Protein 4AVR (pdb70)

Sequence (188 aa):
MDTGEASYYGSRHAGLRTASGERYNPNAMTAAHRTLPFGARVRVTNLDNRRSVVVRINDRGPFRRGRRIIDVSRKAAEGLGMIRSGVAPVRIESLMDTGEASYYGSRHAGLRTASGERYNPNAMTAAHRTLPFGARVRVTNLDNRRSVVVRINDRGPFRRGRIIDVSRKAAEGLGMIRSGVAPVRIESL

InterPro domains:
  IPR009009 RlpA-like protein, double-psi beta-barrel domain [PF03330] (33-121)
  IPR012997 Rare lipoprotein A [TIGR00413] (34-124)
  IPR034718 Endolytic peptidoglycan transglycosylase RlpA [MF_02071] (5-124)
  IPR036908 RlpA-like domain superfamily [G3DSA:2.40.40.10] (31-125)
  IPR036908 RlpA-like domain superfamily [SSF50685] (30-121)

Structure (mmCIF, N/CA/C/O backbone):
data_4AVR
#
_entry.id   4AVR
#
_cell.length_a   33.978
_cell.length_b   39.020
_cell.length_c   41.870
_cell.angle_alpha   102.80
_cell.angle_beta   103.48
_cell.angle_gamma   115.54
#
_symmetry.space_group_name_H-M   'P 1'
#
loop_
_entity.id
_entity.type
_entity.pdbx_description
1 polymer PA4485
2 water water
#
loop_
_atom_site.group_PDB
_atom_site.id
_atom_site.type_symbol
_atom_site.label_atom_id
_atom_site.label_alt_id
_atom_site.label_comp_id
_atom_site.label_asym_id
_atom_site.label_entity_id
_atom_site.label_seq_id
_atom_site.pdbx_PDB_ins_code
_atom_site.Cartn_x
_atom_site.Cartn_y
_atom_site.Cartn_z
_atom_site.occupancy
_atom_site.B_iso_or_equiv
_atom_site.auth_seq_id
_atom_site.auth_comp_id
_atom_site.auth_asym_id
_atom_site.auth_atom_id
_atom_site.pdbx_PDB_model_num
ATOM 1 N N . MET A 1 1 ? 18.920 -2.988 -4.071 1.00 21.56 1 MET A N 1
ATOM 2 C CA . MET A 1 1 ? 18.559 -4.372 -3.668 1.00 16.96 1 MET A CA 1
ATOM 3 C C . MET A 1 1 ? 19.818 -5.233 -3.511 1.00 13.63 1 MET A C 1
ATOM 4 O O . MET A 1 1 ? 20.835 -5.010 -4.166 1.00 15.01 1 MET A O 1
ATOM 9 N N . ASP A 1 2 ? 19.747 -6.190 -2.594 1.00 11.71 2 ASP A N 1
ATOM 10 C CA . ASP A 1 2 ? 20.841 -7.123 -2.374 1.00 10.89 2 ASP A CA 1
ATOM 11 C C . ASP A 1 2 ? 20.241 -8.506 -2.131 1.00 9.94 2 ASP A C 1
ATOM 12 O O . ASP A 1 2 ? 19.026 -8.641 -1.972 1.00 11.12 2 ASP A O 1
ATOM 17 N N . THR A 1 3 ? 21.090 -9.510 -2.160 1.00 9.67 3 THR A N 1
ATOM 18 C CA . THR A 1 3 ? 20.681 -10.902 -2.045 1.00 9.28 3 THR A CA 1
ATOM 19 C C . THR A 1 3 ? 21.660 -11.647 -1.172 1.00 8.85 3 THR A C 1
ATOM 20 O O . THR A 1 3 ? 22.868 -11.411 -1.238 1.00 9.72 3 THR A O 1
ATOM 24 N N . GLY A 1 4 ? 21.149 -12.589 -0.382 1.00 8.96 4 GLY A N 1
A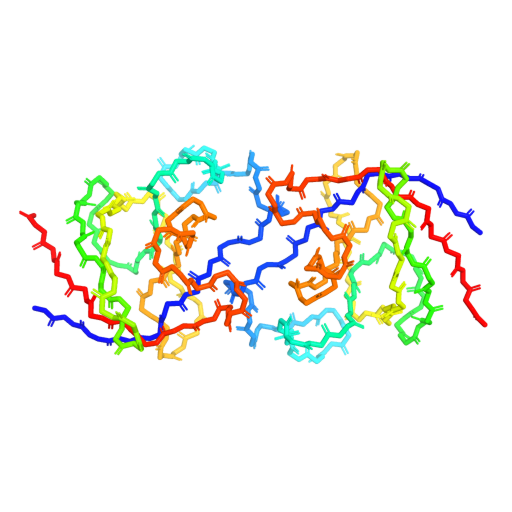TOM 25 C CA . GLY A 1 4 ? 21.994 -13.500 0.360 1.00 9.00 4 GLY A CA 1
ATOM 26 C C . GLY A 1 4 ? 21.124 -14.458 1.143 1.00 9.03 4 GLY A C 1
ATOM 27 O O . GLY A 1 4 ? 19.899 -14.472 0.979 1.00 10.19 4 GLY A O 1
ATOM 28 N N . GLU A 1 5 ? 21.749 -15.252 2.003 1.00 9.28 5 GLU A N 1
ATOM 29 C CA . GLU A 1 5 ? 21.011 -16.167 2.858 1.00 9.65 5 GLU A CA 1
ATOM 30 C C . GLU A 1 5 ? 20.428 -15.424 4.050 1.00 9.28 5 GLU A C 1
ATOM 31 O O . GLU A 1 5 ? 21.108 -14.585 4.655 1.00 9.87 5 GLU A O 1
ATOM 37 N N . ALA A 1 6 ? 19.197 -15.752 4.410 1.00 8.84 6 ALA A N 1
ATOM 38 C CA . ALA A 1 6 ? 18.579 -15.326 5.676 1.00 8.61 6 ALA A CA 1
ATOM 39 C C . ALA A 1 6 ? 18.550 -16.505 6.630 1.00 8.53 6 ALA A C 1
ATOM 40 O O . ALA A 1 6 ? 18.348 -17.650 6.229 1.00 9.89 6 ALA A O 1
ATOM 42 N N . SER A 1 7 ? 18.700 -16.188 7.913 1.00 8.52 7 SER A N 1
ATOM 43 C CA . SER A 1 7 ? 18.511 -17.131 9.010 1.00 8.59 7 SER A CA 1
ATOM 44 C C . SER A 1 7 ? 17.525 -16.531 9.998 1.00 8.20 7 SER A C 1
ATOM 45 O O . SER A 1 7 ? 17.108 -15.391 9.833 1.00 8.49 7 SER A O 1
ATOM 48 N N . TYR A 1 8 ? 17.201 -17.285 11.054 1.00 8.38 8 TYR A N 1
ATOM 49 C CA . TYR A 1 8 ? 16.435 -16.716 12.156 1.00 8.17 8 TYR A CA 1
ATOM 50 C C . TYR A 1 8 ? 17.052 -17.058 13.497 1.00 7.75 8 TYR A C 1
ATOM 51 O O . TYR A 1 8 ? 17.732 -18.074 13.672 1.00 7.95 8 TYR A O 1
ATOM 60 N N . TYR A 1 9 ? 16.838 -16.157 14.445 1.00 7.75 9 TYR A N 1
ATOM 61 C CA . TYR A 1 9 ? 17.361 -16.310 15.798 1.00 8.13 9 TYR A CA 1
ATOM 62 C C . TYR A 1 9 ? 16.708 -17.480 16.535 1.00 8.11 9 TYR A C 1
ATOM 63 O O . TYR A 1 9 ? 15.506 -17.689 16.465 1.00 9.19 9 TYR A O 1
ATOM 72 N N . GLY A 1 10 ? 17.510 -18.181 17.315 1.00 8.94 10 GLY A N 1
ATOM 73 C CA . GLY A 1 10 ? 16.964 -19.091 18.310 1.00 9.54 10 GLY A CA 1
ATOM 74 C C . GLY A 1 10 ? 16.393 -18.356 19.505 1.00 8.64 10 GLY A C 1
ATOM 75 O O . GLY A 1 10 ? 16.825 -17.250 19.864 1.00 10.23 10 GLY A O 1
ATOM 76 N N . SER A 1 11 ? 15.488 -19.019 20.206 1.00 9.03 11 SER A N 1
ATOM 77 C CA . SER A 1 11 ? 14.878 -18.467 21.411 1.00 10.31 11 SER A CA 1
ATOM 78 C C . S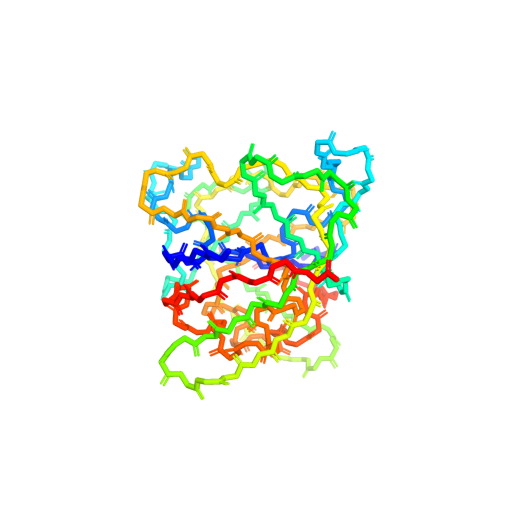ER A 1 11 ? 15.867 -18.359 22.532 1.00 9.65 11 SER A C 1
ATOM 79 O O . SER A 1 11 ? 15.581 -17.633 23.494 1.00 11.40 11 SER A O 1
ATOM 82 N N . ARG A 1 12 ? 17.003 -19.039 22.453 1.00 9.55 12 ARG A N 1
ATOM 83 C CA . ARG A 1 12 ? 18.021 -18.921 23.484 1.00 11.43 12 ARG A CA 1
ATOM 84 C C . ARG A 1 12 ? 18.488 -17.471 23.628 1.00 12.10 12 ARG A C 1
ATOM 85 O O . ARG A 1 12 ? 18.977 -17.096 24.686 1.00 15.78 12 ARG A O 1
ATOM 93 N N . HIS A 1 13 ? 18.318 -16.671 22.567 1.00 11.48 13 HIS A N 1
ATOM 94 C CA . HIS A 1 13 ? 18.714 -15.260 22.559 1.00 12.85 13 HIS A CA 1
ATOM 95 C C . HIS A 1 13 ? 17.682 -14.351 23.171 1.00 11.35 13 HIS A C 1
ATOM 96 O O . HIS A 1 13 ? 17.971 -13.175 23.406 1.00 12.24 13 HIS A O 1
ATOM 103 N N . ALA A 1 14 ? 16.472 -14.838 23.407 1.00 11.11 14 ALA A N 1
ATOM 104 C CA . ALA A 1 14 ? 15.378 -13.967 23.850 1.00 10.91 14 ALA A CA 1
ATOM 105 C C . ALA A 1 14 ? 15.721 -13.328 25.186 1.00 12.33 14 ALA A C 1
ATOM 106 O O . ALA A 1 14 ? 16.151 -14.011 26.118 1.00 13.76 14 ALA A O 1
ATOM 108 N N . GLY A 1 15 ? 15.548 -12.020 25.273 1.00 12.67 15 GLY A N 1
ATOM 109 C CA . GLY A 1 15 ? 15.896 -11.275 26.480 1.00 14.41 15 GLY A CA 1
ATOM 110 C C . GLY A 1 15 ? 17.329 -10.773 26.549 1.00 15.03 15 GLY A C 1
ATOM 111 O O . GLY A 1 15 ? 17.655 -9.971 27.421 1.00 23.02 15 GLY A O 1
ATOM 112 N N . LEU A 1 16 ? 18.197 -11.228 25.662 1.00 14.86 16 LEU A N 1
ATOM 113 C CA . LEU A 1 16 ? 19.592 -10.794 25.658 1.00 16.24 16 LEU A CA 1
ATOM 114 C C . LEU A 1 16 ? 19.741 -9.564 24.788 1.00 13.24 16 LEU A C 1
ATOM 115 O O . LEU A 1 16 ? 19.014 -9.376 23.820 1.00 12.78 16 LEU A O 1
ATOM 120 N N . ARG A 1 17 ? 20.710 -8.717 25.125 1.00 14.50 17 ARG A N 1
ATOM 121 C CA . ARG A 1 17 ? 20.884 -7.453 24.435 1.00 13.91 17 ARG A CA 1
ATOM 122 C C . ARG A 1 17 ? 21.395 -7.616 23.029 1.00 12.86 17 ARG A C 1
ATOM 123 O O . ARG A 1 17 ? 22.412 -8.272 22.797 1.00 16.06 17 ARG A O 1
ATOM 131 N N . THR A 1 18 ? 20.708 -6.961 22.101 1.00 11.33 18 THR A N 1
ATOM 132 C CA . THR A 1 18 ? 21.194 -6.754 20.756 1.00 11.62 18 THR A CA 1
ATOM 133 C C . THR A 1 18 ? 22.163 -5.578 20.755 1.00 11.51 18 THR A C 1
ATOM 134 O O . THR A 1 18 ? 22.264 -4.827 21.740 1.00 11.91 18 THR A O 1
ATOM 138 N N . ALA A 1 19 ? 22.842 -5.380 19.633 1.00 12.31 19 ALA A N 1
ATOM 139 C CA . ALA A 1 19 ? 23.785 -4.260 19.499 1.00 13.21 19 ALA A CA 1
ATOM 140 C C . ALA A 1 19 ? 23.080 -2.904 19.619 1.00 13.09 19 ALA A C 1
ATOM 141 O O . ALA A 1 19 ? 23.710 -1.923 20.031 1.00 14.82 19 ALA A O 1
ATOM 143 N N . SER A 1 20 ? 21.792 -2.834 19.265 1.00 12.46 20 SER A N 1
ATOM 144 C CA . SER A 1 20 ? 21.005 -1.593 19.386 1.00 12.24 20 SER A CA 1
ATOM 145 C C . SER A 1 20 ? 20.635 -1.268 20.812 1.00 12.10 20 SER A C 1
ATOM 146 O O . SER A 1 20 ? 20.120 -0.164 21.090 1.00 13.74 20 SER A O 1
ATOM 149 N N . GLY A 1 21 ? 20.825 -2.228 21.711 1.00 10.79 21 GLY A N 1
ATOM 150 C CA . GLY A 1 21 ? 20.409 -2.081 23.091 1.00 11.06 21 GLY A CA 1
ATOM 151 C C . GLY A 1 21 ? 19.103 -2.765 23.393 1.00 10.41 21 GLY A C 1
ATOM 152 O O . GLY A 1 21 ? 18.854 -3.093 24.544 1.00 12.14 21 GLY A O 1
ATOM 153 N N . GLU A 1 22 ? 18.252 -2.982 22.395 1.00 9.99 22 GLU A N 1
ATOM 154 C CA . GLU A 1 22 ? 16.981 -3.662 22.652 1.00 9.76 22 GLU A CA 1
ATOM 155 C C . GLU A 1 22 ? 17.254 -5.096 23.039 1.00 9.24 22 GLU A C 1
ATOM 156 O O . GLU A 1 22 ? 18.116 -5.739 22.465 1.00 10.46 22 GLU A O 1
ATOM 162 N N . ARG A 1 23 ? 16.497 -5.626 23.985 1.00 9.82 23 ARG A N 1
ATOM 163 C CA . ARG A 1 23 ? 16.545 -7.060 24.246 1.00 10.46 23 ARG A CA 1
ATOM 164 C C . ARG A 1 23 ? 15.879 -7.798 23.090 1.00 10.18 23 ARG A C 1
ATOM 165 O O . ARG A 1 23 ? 14.817 -7.392 22.630 1.00 12.23 23 ARG A O 1
ATOM 173 N N . TYR A 1 24 ? 16.502 -8.858 22.594 1.00 9.55 24 TYR A N 1
ATOM 174 C CA . TYR A 1 24 ? 15.923 -9.578 21.472 1.00 9.45 24 TYR A CA 1
ATOM 175 C C . TYR A 1 24 ? 14.545 -10.139 21.863 1.00 9.12 24 TYR A C 1
ATOM 176 O O . TYR A 1 24 ? 14.403 -10.773 22.915 1.00 10.05 24 TYR A O 1
ATOM 185 N N . ASN A 1 25 ? 13.562 -9.892 21.009 1.00 9.42 25 ASN A N 1
ATOM 186 C CA . ASN A 1 25 ? 12.199 -10.311 21.240 1.00 9.72 25 ASN A CA 1
ATOM 187 C C . ASN A 1 25 ? 11.710 -11.093 20.018 1.00 9.16 25 ASN A C 1
ATOM 188 O O . ASN A 1 25 ? 11.499 -10.507 18.954 1.00 9.39 25 ASN A O 1
ATOM 193 N N . PRO A 1 26 ? 11.516 -12.413 20.155 1.00 9.33 26 PRO A N 1
ATOM 194 C CA . PRO A 1 26 ? 11.021 -13.218 19.030 1.00 9.48 26 PRO A CA 1
ATOM 195 C C . PRO A 1 26 ? 9.711 -12.751 18.414 1.00 9.33 26 PRO A C 1
ATOM 196 O O . PRO A 1 26 ? 9.426 -13.093 17.266 1.00 10.19 26 PRO A O 1
ATOM 200 N N . ASN A 1 27 ? 8.904 -12.020 19.176 1.00 9.91 27 ASN A N 1
ATOM 201 C CA . ASN A 1 27 ? 7.623 -11.494 18.704 1.00 11.00 27 ASN A CA 1
ATOM 202 C C . ASN A 1 27 ? 7.688 -10.159 17.982 1.00 11.12 27 ASN A C 1
ATOM 203 O O . ASN A 1 27 ? 6.668 -9.694 17.461 1.00 14.13 27 ASN A O 1
ATOM 208 N N . ALA A 1 28 ? 8.863 -9.538 17.956 1.00 10.37 28 ALA A N 1
ATOM 209 C CA . ALA A 1 28 ? 9.074 -8.291 17.223 1.00 10.51 28 ALA A CA 1
ATOM 210 C C . ALA A 1 28 ? 9.386 -8.616 15.759 1.00 10.11 28 ALA A C 1
ATOM 211 O O . ALA A 1 28 ? 9.693 -9.756 15.432 1.00 12.17 28 ALA A O 1
ATOM 213 N N . MET A 1 29 ? 9.311 -7.611 14.893 1.00 10.11 29 MET A N 1
ATOM 214 C CA . MET A 1 29 ? 9.687 -7.751 13.480 1.00 9.89 29 MET A CA 1
ATOM 215 C C . MET A 1 29 ? 11.034 -7.085 13.268 1.00 9.75 29 MET A C 1
ATOM 216 O O . MET A 1 29 ? 11.141 -6.023 12.655 1.00 12.03 29 MET A O 1
ATOM 221 N N . THR A 1 30 ? 12.067 -7.720 13.795 1.00 10.21 30 THR A N 1
ATOM 222 C CA . THR A 1 30 ? 13.403 -7.149 13.848 1.00 9.75 30 THR A CA 1
ATOM 223 C C . THR A 1 30 ? 14.391 -8.056 13.136 1.00 8.94 30 THR A C 1
ATOM 224 O O . THR A 1 30 ? 14.116 -9.239 12.864 1.00 9.35 30 THR A O 1
ATOM 228 N N . ALA A 1 31 ? 15.562 -7.491 12.843 1.00 9.25 31 ALA A N 1
ATOM 229 C CA . ALA A 1 31 ? 16.606 -8.215 12.154 1.00 8.83 31 ALA A CA 1
ATOM 230 C C . ALA A 1 31 ? 17.986 -7.626 12.406 1.00 8.48 31 ALA A C 1
ATOM 231 O O . ALA A 1 31 ? 18.147 -6.473 12.802 1.00 9.43 31 ALA A O 1
ATOM 233 N N . ALA A 1 32 ? 18.984 -8.458 12.136 1.00 8.63 32 ALA A N 1
ATOM 234 C CA . ALA A 1 32 ? 20.395 -8.103 12.152 1.00 8.86 32 ALA A CA 1
ATOM 235 C C . ALA A 1 32 ? 20.919 -7.900 10.749 1.00 8.73 32 ALA A C 1
ATOM 236 O O . ALA A 1 32 ? 20.620 -8.694 9.859 1.00 9.43 32 ALA A O 1
ATOM 238 N N . HIS A 1 33 ? 21.746 -6.872 10.573 1.00 9.36 33 HIS A N 1
ATOM 239 C CA . HIS A 1 33 ? 22.419 -6.587 9.314 1.00 9.84 33 HIS A CA 1
ATOM 240 C C . HIS A 1 33 ? 23.761 -5.985 9.649 1.00 10.68 33 HIS A C 1
ATOM 241 O O . HIS A 1 33 ? 23.909 -5.332 10.681 1.00 11.28 33 HIS A O 1
ATOM 248 N N . ARG A 1 34 ? 24.760 -6.182 8.800 1.00 11.41 34 ARG A N 1
ATOM 249 C CA . ARG A 1 34 ? 26.116 -5.736 9.154 1.00 12.53 34 ARG A CA 1
ATOM 250 C C . ARG A 1 34 ? 26.300 -4.232 9.196 1.00 12.96 34 ARG A C 1
ATOM 251 O O . ARG A 1 34 ? 27.131 -3.740 9.951 1.00 14.61 34 ARG A O 1
ATOM 259 N N . THR A 1 35 ? 25.564 -3.506 8.363 1.00 12.60 35 THR A N 1
ATOM 260 C CA . THR A 1 35 ? 25.862 -2.078 8.166 1.00 14.31 35 THR A CA 1
ATOM 261 C C . THR A 1 35 ? 24.680 -1.114 8.197 1.00 14.66 35 THR A C 1
ATOM 262 O O . THR A 1 35 ? 24.897 0.076 8.444 1.00 16.15 35 THR A O 1
ATOM 266 N N . LEU A 1 36 ? 23.456 -1.566 7.947 1.00 13.39 36 LEU A N 1
ATOM 267 C CA . LEU A 1 36 ? 22.338 -0.621 7.908 1.00 13.70 36 LEU A CA 1
ATOM 268 C C . LEU A 1 36 ? 22.155 0.045 9.274 1.00 13.48 36 LEU A C 1
ATOM 269 O O . LEU A 1 36 ? 22.344 -0.589 10.318 1.00 13.63 36 LEU A O 1
ATOM 274 N N . PRO A 1 37 ? 21.797 1.333 9.288 1.00 14.55 37 PRO A N 1
ATOM 275 C CA . PRO A 1 37 ? 21.575 1.990 10.572 1.00 15.12 37 PRO A CA 1
ATOM 276 C C . PRO A 1 37 ? 20.466 1.331 11.398 1.00 13.37 37 PRO A C 1
ATOM 277 O O . PRO A 1 37 ? 19.491 0.830 10.836 1.00 13.65 37 PRO A O 1
ATOM 281 N N . PHE A 1 38 ? 20.616 1.324 12.714 1.00 13.63 38 PHE A N 1
ATOM 282 C CA . PHE A 1 38 ? 19.564 0.820 13.576 1.00 13.08 38 PHE A CA 1
ATOM 283 C C . PHE A 1 38 ? 18.281 1.615 13.350 1.00 13.18 38 PHE A C 1
ATOM 284 O O . PHE A 1 38 ? 18.299 2.845 13.311 1.00 15.69 38 PHE A O 1
ATOM 292 N N . GLY A 1 39 ? 17.183 0.889 13.179 1.00 12.86 39 GLY A N 1
ATOM 293 C CA . GLY A 1 39 ? 15.900 1.487 12.885 1.00 13.24 39 GLY A CA 1
ATOM 294 C C . GLY A 1 39 ? 15.533 1.443 11.414 1.00 13.49 39 GLY A C 1
ATOM 295 O O . GLY A 1 39 ? 14.380 1.677 11.062 1.00 14.62 39 GLY A O 1
ATOM 296 N N . ALA A 1 40 ? 16.499 1.156 10.546 1.00 12.95 40 ALA A N 1
ATOM 297 C CA . ALA A 1 40 ? 16.229 1.052 9.111 1.00 13.60 40 ALA A CA 1
ATOM 298 C C . ALA A 1 40 ? 15.181 -0.025 8.848 1.00 12.86 40 ALA A C 1
ATOM 299 O O . ALA A 1 40 ? 15.229 -1.101 9.421 1.00 13.59 40 ALA A O 1
ATOM 301 N N . ARG A 1 41 ? 14.231 0.291 7.975 1.00 13.25 41 ARG A N 1
ATOM 302 C CA . ARG A 1 41 ? 13.212 -0.659 7.527 1.00 13.22 41 ARG A CA 1
ATOM 303 C C . ARG A 1 41 ? 13.666 -1.330 6.237 1.00 12.74 41 ARG A C 1
ATOM 304 O O . ARG A 1 41 ? 14.127 -0.666 5.313 1.00 14.09 41 ARG A O 1
ATOM 312 N N . VAL A 1 42 ? 13.497 -2.648 6.183 1.00 11.87 42 VAL A N 1
ATOM 313 C CA . VAL A 1 42 ? 13.955 -3.455 5.076 1.00 12.15 42 VAL A CA 1
ATOM 314 C C . VAL A 1 42 ? 12.863 -4.433 4.667 1.00 11.49 42 VAL A C 1
ATOM 315 O O . VAL A 1 42 ? 12.350 -5.169 5.513 1.00 12.04 42 VAL A O 1
ATOM 319 N N . ARG A 1 43 ? 12.508 -4.448 3.379 1.00 11.46 43 ARG A N 1
ATOM 320 C CA . ARG A 1 43 ? 11.634 -5.487 2.848 1.00 11.32 43 ARG A CA 1
ATOM 321 C C . ARG A 1 43 ? 12.472 -6.710 2.487 1.00 10.67 43 ARG A C 1
ATOM 322 O O . ARG A 1 43 ? 13.413 -6.615 1.701 1.00 11.86 43 ARG A O 1
ATOM 330 N N . VAL A 1 44 ? 12.104 -7.846 3.064 1.00 10.09 44 VAL A N 1
ATOM 331 C CA . VAL A 1 44 ? 12.781 -9.112 2.846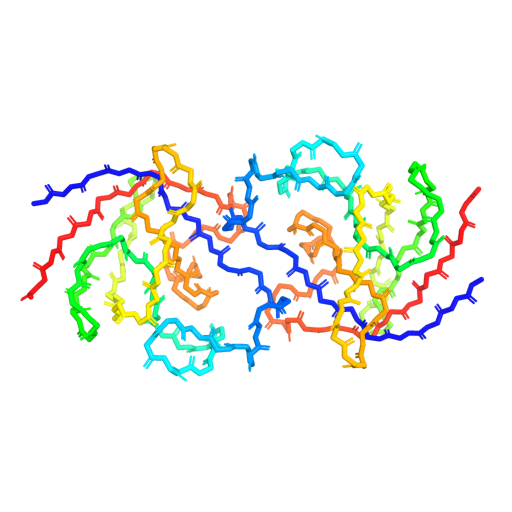 1.00 9.55 44 VAL A CA 1
ATOM 332 C C . VAL A 1 44 ? 11.826 -10.023 2.077 1.00 9.72 44 VAL A C 1
ATOM 333 O O . VAL A 1 44 ? 10.696 -10.218 2.508 1.00 10.65 44 VAL A O 1
ATOM 337 N N . THR A 1 45 ? 12.289 -10.575 0.955 1.00 9.34 45 THR A N 1
ATOM 338 C CA . THR A 1 45 ? 11.495 -11.497 0.154 1.00 9.58 45 THR A CA 1
ATOM 339 C C . THR A 1 45 ? 12.199 -12.843 0.126 1.00 8.88 45 THR A C 1
ATOM 340 O O . THR A 1 45 ? 13.354 -12.940 -0.280 1.00 9.39 45 THR A O 1
ATOM 344 N N . ASN A 1 46 ? 11.500 -13.883 0.564 1.00 9.05 46 ASN A N 1
ATOM 345 C CA . ASN A 1 46 ? 11.979 -15.248 0.480 1.00 9.14 46 ASN A CA 1
ATOM 346 C C . ASN A 1 46 ? 11.876 -15.693 -0.976 1.00 9.12 46 ASN A C 1
ATOM 347 O O . ASN A 1 46 ? 10.781 -15.772 -1.529 1.00 10.60 46 ASN A O 1
ATOM 352 N N . LEU A 1 47 ? 13.012 -15.939 -1.611 1.00 8.94 47 LEU A N 1
ATOM 353 C CA . LEU A 1 47 ? 13.012 -16.259 -3.036 1.00 9.69 47 LEU A CA 1
ATOM 354 C C . LEU A 1 47 ? 12.502 -17.663 -3.326 1.00 10.43 47 LEU A C 1
ATOM 355 O O . LEU A 1 47 ? 12.161 -17.969 -4.471 1.00 12.27 47 LEU A O 1
ATOM 360 N N . ASP A 1 48 ? 12.407 -18.504 -2.310 1.00 10.60 48 ASP A N 1
ATOM 361 C CA . ASP A 1 48 ? 11.861 -19.851 -2.484 1.00 12.09 48 ASP A CA 1
ATOM 362 C C . ASP A 1 48 ? 10.344 -19.908 -2.527 1.00 11.85 48 ASP A C 1
ATOM 363 O O . ASP A 1 48 ? 9.802 -20.816 -3.163 1.00 15.83 48 ASP A O 1
ATOM 368 N N . ASN A 1 49 ? 9.654 -18.953 -1.913 1.00 11.26 49 ASN A N 1
ATOM 369 C CA . ASN A 1 49 ? 8.184 -18.934 -1.931 1.00 11.69 49 ASN A CA 1
ATOM 370 C C . ASN A 1 49 ? 7.566 -17.587 -2.287 1.00 11.55 49 ASN A C 1
ATOM 371 O O . ASN A 1 49 ? 6.354 -17.490 -2.382 1.00 14.03 49 ASN A O 1
ATOM 376 N N . ARG A 1 50 ? 8.393 -16.572 -2.483 1.00 12.12 50 ARG A N 1
ATOM 377 C CA . ARG A 1 50 ? 7.945 -15.212 -2.825 1.00 12.88 50 ARG A CA 1
ATOM 378 C C . ARG A 1 50 ? 7.167 -14.482 -1.735 1.00 13.77 50 ARG A C 1
ATOM 379 O O . ARG A 1 50 ? 6.627 -13.385 -1.962 1.00 16.75 50 ARG A O 1
ATOM 387 N N . ARG A 1 51 ? 7.182 -15.030 -0.518 1.00 11.68 51 ARG A N 1
ATOM 388 C CA . ARG A 1 51 ? 6.600 -14.324 0.620 1.00 11.55 51 ARG A CA 1
ATOM 389 C C . ARG A 1 51 ? 7.517 -13.200 1.059 1.00 10.86 51 ARG A C 1
ATOM 390 O O . ARG A 1 51 ? 8.737 -13.310 0.951 1.00 11.21 51 ARG A O 1
ATOM 398 N N . SER A 1 52 ? 6.937 -12.115 1.553 1.00 11.67 52 SER A N 1
ATOM 399 C CA . SER A 1 52 ? 7.722 -10.965 1.980 1.00 11.56 52 SER A CA 1
ATOM 400 C C . SER A 1 52 ? 7.215 -10.390 3.285 1.00 11.50 52 SER A C 1
ATOM 401 O O . SER A 1 52 ? 6.038 -10.504 3.631 1.00 13.33 52 SER A O 1
ATOM 404 N N . VAL A 1 53 ? 8.150 -9.793 4.020 1.00 11.17 53 VAL A N 1
ATOM 405 C CA . VAL A 1 53 ? 7.866 -9.065 5.259 1.00 11.50 53 VAL A CA 1
ATOM 406 C C . VAL A 1 53 ? 8.726 -7.814 5.298 1.00 10.75 53 VAL A C 1
ATOM 407 O O . VAL A 1 53 ? 9.685 -7.692 4.539 1.00 11.52 53 VAL A O 1
ATOM 411 N N . VAL A 1 54 ? 8.383 -6.895 6.200 1.00 11.08 54 VAL A N 1
ATOM 412 C CA . VAL A 1 54 ? 9.227 -5.736 6.495 1.00 11.01 54 VAL A CA 1
ATOM 413 C C . VAL A 1 54 ? 9.744 -5.879 7.921 1.00 10.71 54 VAL A C 1
ATOM 414 O O . VAL A 1 54 ? 8.969 -6.121 8.858 1.00 12.45 54 VAL A O 1
ATOM 418 N N . VAL A 1 55 ? 11.058 -5.767 8.064 1.00 10.47 55 VAL A N 1
ATOM 419 C CA . VAL A 1 55 ? 11.710 -5.814 9.373 1.00 10.31 55 VAL A CA 1
ATOM 420 C C . VAL A 1 55 ? 12.452 -4.516 9.638 1.00 10.17 55 VAL A C 1
ATOM 421 O O . VAL A 1 55 ? 12.733 -3.736 8.727 1.00 11.61 55 VAL A O 1
ATOM 425 N N . ARG A 1 56 ? 12.735 -4.299 10.921 1.00 10.27 56 ARG A N 1
ATOM 426 C CA . ARG A 1 56 ? 13.480 -3.144 11.410 1.00 10.75 56 ARG A CA 1
ATOM 427 C C . ARG A 1 56 ? 14.828 -3.636 11.933 1.00 10.10 56 ARG A C 1
ATOM 428 O O . ARG A 1 56 ? 14.881 -4.583 12.725 1.00 10.51 56 ARG A O 1
ATOM 436 N N . ILE A 1 57 ? 15.929 -3.000 11.526 1.00 9.93 57 ILE A N 1
ATOM 437 C CA . ILE A 1 57 ? 17.266 -3.422 11.933 1.00 9.94 57 ILE A CA 1
ATOM 438 C C . ILE A 1 57 ? 17.536 -2.987 13.382 1.00 9.74 57 ILE A C 1
ATOM 439 O O . ILE A 1 57 ? 17.421 -1.804 13.715 1.00 11.19 57 ILE A O 1
ATOM 444 N N . ASN A 1 58 ? 17.902 -3.938 14.226 1.00 9.39 58 ASN A N 1
ATOM 445 C CA . ASN A 1 58 ? 18.256 -3.627 15.616 1.00 9.89 58 ASN A CA 1
ATOM 446 C C . ASN A 1 58 ? 19.465 -4.401 16.127 1.00 9.57 58 ASN A C 1
ATOM 447 O O . ASN A 1 58 ? 19.705 -4.410 17.323 1.00 10.28 58 ASN A O 1
ATOM 452 N N . ASP A 1 59 ? 20.238 -5.028 15.243 1.00 9.40 59 ASP A N 1
ATOM 453 C CA . ASP A 1 59 ? 21.352 -5.849 15.695 1.00 9.69 59 ASP A CA 1
ATOM 454 C C . ASP A 1 59 ? 22.400 -5.968 14.600 1.00 9.72 59 ASP A C 1
ATOM 455 O O . ASP A 1 59 ? 22.136 -5.651 13.437 1.00 10.11 59 ASP A O 1
ATOM 460 N N . ARG A 1 60 ? 23.578 -6.427 15.009 1.00 10.67 60 ARG A N 1
ATOM 461 C CA . ARG A 1 60 ? 24.683 -6.734 14.129 1.00 11.53 60 ARG A CA 1
ATOM 462 C C . ARG A 1 60 ? 24.838 -8.242 14.002 1.00 12.07 60 ARG A C 1
ATOM 463 O O . ARG A 1 60 ? 24.015 -9.014 14.482 1.00 13.85 60 ARG A O 1
ATOM 471 N N . GLY A 1 61 ? 25.894 -8.642 13.307 1.00 14.05 61 GLY A N 1
ATOM 472 C CA . GLY A 1 61 ? 25.860 -9.866 12.515 1.00 15.38 61 GLY A CA 1
ATOM 473 C C . GLY A 1 61 ? 25.080 -9.585 11.231 1.00 14.33 61 GLY A C 1
ATOM 474 O O . GLY A 1 61 ? 24.621 -8.479 11.006 1.00 15.20 61 GLY A O 1
ATOM 475 N N . PRO A 1 62 ? 24.881 -10.606 10.381 1.00 13.44 62 PRO A N 1
ATOM 476 C CA . PRO A 1 62 ? 25.275 -11.994 10.565 1.00 14.05 62 PRO A CA 1
ATOM 477 C C . PRO A 1 62 ? 26.764 -12.282 10.625 1.00 14.65 62 PRO A C 1
ATOM 478 O O . PRO A 1 62 ? 27.609 -11.429 10.306 1.00 16.61 62 PRO A O 1
ATOM 482 N N . PHE A 1 63 ? 27.060 -13.527 10.976 1.00 16.55 63 PHE A N 1
ATOM 483 C CA . PHE A 1 63 ? 28.400 -13.975 11.334 1.00 17.69 63 PHE A CA 1
ATOM 484 C C . PHE A 1 63 ? 29.032 -14.991 10.362 1.00 17.88 63 PHE A C 1
ATOM 485 O O . PHE A 1 63 ? 30.094 -15.540 10.667 1.00 20.01 63 PHE A O 1
ATOM 493 N N . ARG A 1 64 ? 28.385 -15.247 9.222 1.00 17.86 64 ARG A N 1
ATOM 494 C CA . ARG A 1 64 ? 28.938 -16.123 8.200 1.00 17.15 64 ARG A CA 1
ATOM 495 C C . ARG A 1 64 ? 28.900 -15.428 6.834 1.00 17.33 64 ARG A C 1
ATOM 496 O O . ARG A 1 64 ? 27.904 -14.788 6.499 1.00 17.12 64 ARG A O 1
ATOM 504 N N . ARG A 1 65 ? 29.975 -15.577 6.046 1.00 20.78 65 ARG A N 1
ATOM 505 C CA . ARG A 1 65 ? 30.023 -15.154 4.647 1.00 23.52 65 ARG A CA 1
ATOM 506 C C . ARG A 1 65 ? 28.854 -15.809 3.914 1.00 19.96 65 ARG A C 1
ATOM 507 O O . ARG A 1 65 ? 28.575 -17.000 4.105 1.00 21.24 65 ARG A O 1
ATOM 515 N N . GLY A 1 66 ? 28.168 -15.017 3.103 1.00 19.69 66 GLY A N 1
ATOM 516 C CA . GLY A 1 66 ? 27.019 -15.498 2.365 1.00 17.74 66 GLY A CA 1
ATOM 517 C C . GLY A 1 66 ? 25.686 -15.288 3.053 1.00 13.51 66 GLY A C 1
ATOM 518 O O . GLY A 1 66 ? 24.647 -15.412 2.408 1.00 14.15 66 GLY A O 1
ATOM 519 N N . ARG A 1 67 ? 25.720 -14.990 4.353 1.00 12.93 67 ARG A N 1
ATOM 520 C CA A ARG A 1 67 ? 24.508 -14.715 5.129 0.50 11.83 67 ARG A CA 1
ATOM 521 C CA B ARG A 1 67 ? 24.508 -14.714 5.124 0.50 11.85 67 ARG A CA 1
ATOM 522 C C . ARG A 1 67 ? 24.353 -13.198 5.209 1.00 11.71 67 ARG A C 1
ATOM 523 O O . ARG A 1 67 ? 25.258 -12.507 5.663 1.00 15.29 67 ARG A O 1
ATOM 538 N N . ILE A 1 68 ? 23.200 -12.682 4.765 1.00 9.43 68 ILE A N 1
ATOM 539 C CA . ILE A 1 68 ? 22.970 -11.246 4.669 1.00 9.62 68 ILE A CA 1
ATOM 540 C C . ILE A 1 68 ? 22.111 -10.682 5.796 1.00 9.08 68 ILE A C 1
ATOM 541 O O . ILE A 1 68 ? 22.255 -9.511 6.129 1.00 9.94 68 ILE A O 1
ATOM 546 N N . ILE A 1 69 ? 21.220 -11.483 6.372 1.00 8.69 69 ILE A N 1
ATOM 547 C CA . ILE A 1 69 ? 20.298 -10.967 7.382 1.00 8.84 69 ILE A CA 1
ATOM 548 C C . ILE A 1 69 ? 19.865 -12.100 8.290 1.00 8.66 69 ILE A C 1
ATOM 549 O O . ILE A 1 69 ? 19.723 -13.228 7.843 1.00 10.12 69 ILE A O 1
ATOM 554 N N . ASP A 1 70 ? 19.688 -11.796 9.576 1.00 8.18 70 ASP A N 1
ATOM 555 C CA . ASP A 1 70 ? 19.116 -12.727 10.542 1.00 8.23 70 ASP A CA 1
ATOM 556 C C . ASP A 1 70 ? 17.841 -12.104 11.079 1.00 8.00 70 ASP A C 1
ATOM 557 O O . ASP A 1 70 ? 17.885 -10.977 11.552 1.00 9.77 70 ASP A O 1
ATOM 562 N N . VAL A 1 71 ? 16.717 -12.820 11.012 1.00 7.75 71 VAL A N 1
ATOM 563 C CA . VAL A 1 71 ? 15.421 -12.236 11.360 1.00 7.63 71 VAL A CA 1
ATOM 564 C C . VAL A 1 71 ? 14.839 -12.874 12.624 1.00 7.41 71 VAL A C 1
ATOM 565 O O . VAL A 1 71 ? 15.224 -13.967 13.032 1.00 7.83 71 VAL A O 1
ATOM 569 N N . SER A 1 72 ? 13.888 -12.174 13.228 1.00 7.64 72 SER A N 1
ATOM 570 C CA . SER A 1 72 ? 13.182 -12.702 14.386 1.00 8.24 72 SER A CA 1
ATOM 571 C C . SER A 1 72 ? 12.330 -13.916 14.024 1.00 8.26 72 SER A C 1
ATOM 572 O O . SER A 1 72 ? 12.005 -14.153 12.861 1.00 8.55 72 SER A O 1
ATOM 575 N N . ARG A 1 73 ? 11.911 -14.656 15.049 1.00 8.65 73 ARG A N 1
ATOM 576 C CA . ARG A 1 73 ? 11.015 -15.787 14.828 1.00 9.21 73 ARG A CA 1
ATOM 577 C C . ARG A 1 73 ? 9.735 -15.373 14.114 1.00 9.05 73 ARG A C 1
ATOM 578 O O . ARG A 1 73 ? 9.288 -16.044 13.179 1.00 9.51 73 ARG A O 1
ATOM 586 N N . LYS A 1 74 ? 9.117 -14.285 14.555 1.00 9.48 74 LYS A N 1
ATOM 587 C CA . LYS A 1 74 ? 7.877 -13.824 13.942 1.00 9.76 74 LYS A CA 1
ATOM 588 C C . LYS A 1 74 ? 8.097 -13.472 12.472 1.00 9.59 74 LYS A C 1
ATOM 589 O O . LYS A 1 74 ? 7.247 -13.773 11.617 1.00 10.64 74 LYS A O 1
ATOM 595 N N . ALA A 1 75 ? 9.222 -12.837 12.150 1.00 9.11 75 ALA A N 1
ATOM 596 C CA . ALA A 1 75 ? 9.525 -12.531 10.751 1.00 9.33 75 ALA A CA 1
ATOM 597 C C . ALA A 1 75 ? 9.718 -13.817 9.945 1.00 9.00 75 ALA A C 1
ATOM 598 O O . ALA A 1 75 ? 9.283 -13.906 8.791 1.00 9.81 75 ALA A O 1
ATOM 600 N N . ALA A 1 76 ? 10.382 -14.803 10.535 1.00 8.77 76 ALA A N 1
ATOM 601 C CA . ALA A 1 76 ? 10.582 -16.088 9.870 1.00 9.43 76 ALA A CA 1
ATOM 602 C C . ALA A 1 76 ? 9.260 -16.775 9.562 1.00 10.14 76 ALA A C 1
ATOM 603 O O . ALA A 1 76 ? 9.096 -17.392 8.507 1.00 11.22 76 ALA A O 1
ATOM 605 N N . GLU A 1 77 ? 8.297 -16.660 10.473 1.00 10.36 77 GLU A N 1
ATOM 606 C CA . GLU A 1 77 ? 6.941 -17.165 10.206 1.00 11.24 77 GLU A CA 1
ATOM 607 C C . GLU A 1 77 ? 6.322 -16.474 8.996 1.00 11.59 77 GLU A C 1
ATOM 608 O O . GLU A 1 77 ? 5.760 -17.131 8.119 1.00 13.19 77 GLU A O 1
ATOM 614 N N . GLY A 1 78 ? 6.430 -15.148 8.939 1.00 11.61 78 GLY A N 1
ATOM 615 C CA . GLY A 1 78 ? 5.894 -14.396 7.805 1.00 12.30 78 GLY A CA 1
ATOM 616 C C . GLY A 1 78 ? 6.573 -14.754 6.486 1.00 11.54 78 GLY A C 1
ATOM 617 O O . GLY A 1 78 ? 5.952 -14.686 5.437 1.00 13.90 78 GLY A O 1
ATOM 618 N N . LEU A 1 79 ? 7.845 -15.144 6.565 1.00 10.86 79 LEU A N 1
ATOM 619 C CA . LEU A 1 79 ? 8.619 -15.552 5.387 1.00 10.98 79 LEU A CA 1
ATOM 620 C C . LEU A 1 79 ? 8.435 -17.022 5.027 1.00 11.41 79 LEU A C 1
ATOM 621 O O . LEU A 1 79 ? 8.939 -17.467 4.000 1.00 12.51 79 LEU A O 1
ATOM 626 N N . GLY A 1 80 ? 7.725 -17.783 5.851 1.00 11.75 80 GLY A N 1
ATOM 627 C CA . GLY A 1 80 ? 7.557 -19.211 5.614 1.00 12.76 80 GLY A CA 1
ATOM 628 C C . GLY A 1 80 ? 8.839 -20.013 5.684 1.00 13.29 80 GLY A C 1
ATOM 629 O O . GLY A 1 80 ? 8.997 -21.004 4.970 1.00 15.95 80 GLY A O 1
ATOM 630 N N . MET A 1 81 ? 9.756 -19.600 6.554 1.00 12.64 81 MET A N 1
ATOM 631 C CA . MET A 1 81 ? 11.089 -20.214 6.639 1.00 13.23 81 MET A CA 1
ATOM 632 C C . MET A 1 81 ? 11.360 -20.960 7.953 1.00 13.02 81 MET A C 1
ATOM 633 O O . MET A 1 81 ? 12.500 -21.336 8.221 1.00 13.73 81 MET A O 1
ATOM 638 N N . ILE A 1 82 ? 10.334 -21.194 8.759 1.00 13.02 82 ILE A N 1
ATOM 639 C CA . ILE A 1 82 ? 10.553 -21.851 10.054 1.00 13.19 82 ILE A CA 1
ATOM 640 C C . ILE A 1 82 ? 11.132 -23.253 9.870 1.00 14.17 82 ILE A C 1
ATOM 641 O O . ILE A 1 82 ? 12.095 -23.621 10.553 1.00 16.18 82 ILE A O 1
ATOM 646 N N . ARG A 1 83 ? 10.541 -24.039 8.975 1.00 14.98 83 ARG A N 1
ATOM 647 C CA . ARG A 1 83 ? 11.008 -25.410 8.760 1.00 16.37 83 ARG A CA 1
ATOM 648 C C . ARG A 1 83 ? 12.269 -25.473 7.925 1.00 15.54 83 ARG A C 1
ATOM 649 O O . ARG A 1 83 ? 13.137 -26.303 8.193 1.00 17.94 83 ARG A O 1
ATOM 657 N N . SER A 1 84 ? 12.404 -24.609 6.917 1.00 13.90 84 SER A N 1
ATOM 658 C CA . SER A 1 84 ? 13.619 -24.619 6.104 1.00 14.05 84 SER A CA 1
ATOM 659 C C . SER A 1 84 ? 14.825 -24.112 6.877 1.00 13.68 84 SER A C 1
ATOM 660 O O . SER A 1 84 ? 15.957 -24.498 6.566 1.00 15.55 84 SER A O 1
ATOM 663 N N . GLY A 1 85 ? 14.603 -23.249 7.861 1.00 12.80 85 GLY A N 1
ATOM 664 C CA . GLY A 1 85 ? 15.676 -22.727 8.710 1.00 12.89 85 GLY A CA 1
ATOM 665 C C . GLY A 1 85 ? 16.393 -21.544 8.089 1.00 11.37 85 GLY A C 1
ATOM 666 O O . GLY A 1 85 ? 16.576 -20.504 8.717 1.00 12.35 85 GLY A O 1
ATOM 667 N N . VAL A 1 86 ? 16.827 -21.732 6.855 1.00 12.73 86 VAL A N 1
ATOM 668 C CA . VAL A 1 86 ? 17.420 -20.683 6.072 1.00 12.46 86 VAL A CA 1
ATOM 669 C C . VAL A 1 86 ? 16.705 -20.587 4.738 1.00 12.21 86 VAL A C 1
ATOM 670 O O . VAL A 1 86 ? 15.970 -21.489 4.332 1.00 14.86 86 VAL A O 1
ATOM 674 N N . ALA A 1 87 ? 16.918 -19.469 4.062 1.00 11.00 87 ALA A N 1
ATOM 675 C CA . ALA A 1 87 ? 16.338 -19.280 2.742 1.00 11.29 87 ALA A CA 1
ATOM 676 C C . ALA A 1 87 ? 17.135 -18.223 2.016 1.00 9.58 87 ALA A C 1
ATOM 677 O O . ALA A 1 87 ? 17.624 -17.290 2.631 1.00 9.92 87 ALA A O 1
ATOM 679 N N . PRO A 1 88 ? 17.208 -18.315 0.682 1.00 9.90 88 PRO A N 1
ATOM 680 C CA . PRO A 1 88 ? 17.729 -17.196 -0.099 1.00 9.44 88 PRO A CA 1
ATOM 681 C C . PRO A 1 88 ? 16.724 -16.061 -0.082 1.00 8.76 88 PRO A C 1
ATOM 682 O O . PRO A 1 88 ? 15.528 -16.291 -0.296 1.00 9.67 88 PRO A O 1
ATOM 686 N N . VAL A 1 89 ? 17.194 -14.837 0.145 1.00 8.43 89 VAL A N 1
ATOM 687 C CA . VAL A 1 89 ? 16.327 -13.687 0.191 1.00 8.49 89 VAL A CA 1
ATOM 688 C C . VAL A 1 89 ? 16.866 -12.544 -0.652 1.00 8.47 89 VAL A C 1
ATOM 689 O O . VAL A 1 89 ? 18.066 -12.383 -0.856 1.00 9.35 89 VAL A O 1
ATOM 693 N N . ARG A 1 90 ? 15.923 -11.733 -1.112 1.00 8.54 90 ARG A N 1
ATOM 694 C CA . ARG A 1 90 ? 16.216 -10.381 -1.591 1.00 9.13 90 ARG A CA 1
ATOM 695 C C . ARG A 1 90 ? 15.918 -9.427 -0.433 1.00 9.56 90 ARG A C 1
ATOM 696 O O . ARG A 1 90 ? 14.963 -9.640 0.324 1.00 11.19 90 ARG A O 1
ATOM 704 N N . ILE A 1 91 ? 16.742 -8.403 -0.279 1.00 9.35 91 ILE A N 1
ATOM 705 C CA . ILE A 1 91 ? 16.453 -7.328 0.657 1.00 10.03 91 ILE A CA 1
ATOM 706 C C . ILE A 1 91 ? 16.458 -5.995 -0.064 1.00 10.72 91 ILE A C 1
ATOM 707 O O . ILE A 1 91 ? 17.207 -5.771 -1.020 1.00 12.05 91 ILE A O 1
ATOM 712 N N . GLU A 1 92 ? 15.595 -5.102 0.399 1.00 12.13 92 GLU A N 1
ATOM 713 C CA . GLU A 1 92 ? 15.537 -3.756 -0.121 1.00 13.99 92 GLU A CA 1
ATOM 714 C C . GLU A 1 92 ? 15.314 -2.794 1.029 1.00 14.23 92 GLU A C 1
ATOM 715 O O . GLU A 1 92 ? 14.306 -2.887 1.721 1.00 14.22 92 GLU A O 1
ATOM 721 N N . SER A 1 93 ? 16.247 -1.862 1.233 1.00 16.69 93 SER A N 1
ATOM 722 C CA . SER A 1 93 ? 16.078 -0.791 2.218 1.00 20.13 93 SER A CA 1
ATOM 723 C C . SER A 1 93 ? 14.952 0.123 1.761 1.00 18.39 93 SER A C 1
ATOM 724 O O . SER A 1 93 ? 14.894 0.504 0.593 1.00 20.62 93 SER A O 1
ATOM 727 N N . LEU A 1 94 ? 14.064 0.471 2.676 1.00 18.82 94 LEU A N 1
ATOM 728 C CA . LEU A 1 94 ? 12.916 1.311 2.358 1.00 21.54 94 LEU A CA 1
ATOM 729 C C . LEU A 1 94 ? 13.110 2.754 2.787 1.00 38.11 94 LEU A C 1
ATOM 730 O O . LEU A 1 94 ? 12.329 3.610 2.363 1.00 39.53 94 LEU A O 1
ATOM 735 N N . ASP A 1 95 ? 14.049 3.073 3.565 1.00 43.21 95 ASP A N 1
ATOM 736 N N . MET B 1 1 ? 18.794 -38.560 35.124 1.00 26.84 1 MET B N 1
ATOM 737 C CA . MET B 1 1 ? 17.636 -37.752 34.656 1.00 29.42 1 MET B CA 1
ATOM 738 C C . MET B 1 1 ? 17.542 -36.437 35.418 1.00 29.71 1 MET B C 1
ATOM 739 O O . MET B 1 1 ? 17.879 -36.356 36.601 1.00 35.47 1 MET B O 1
ATOM 744 N N . ASP B 1 2 ? 17.058 -35.413 34.719 1.00 26.74 2 ASP B N 1
ATOM 745 C CA . ASP B 1 2 ? 16.853 -34.108 35.309 1.00 20.33 2 ASP B CA 1
ATOM 746 C C . ASP B 1 2 ? 15.724 -33.366 34.603 1.00 13.52 2 ASP B C 1
ATOM 747 O O . ASP B 1 2 ? 15.362 -33.734 33.500 1.00 13.14 2 ASP B O 1
ATOM 752 N N . THR B 1 3 ? 15.210 -32.319 35.236 1.00 13.49 3 THR B N 1
ATOM 753 C CA . THR B 1 3 ? 14.181 -31.493 34.626 1.00 12.07 3 THR B CA 1
ATOM 754 C C . THR B 1 3 ? 14.561 -30.035 34.789 1.00 11.31 3 THR B C 1
ATOM 755 O O . THR B 1 3 ? 15.227 -29.639 35.741 1.00 13.66 3 THR B O 1
ATOM 759 N N . GLY B 1 4 ? 14.108 -29.235 33.838 1.00 9.92 4 GLY B N 1
ATOM 760 C CA . GLY B 1 4 ? 14.406 -27.818 33.830 1.00 9.54 4 GLY B CA 1
ATOM 761 C C . GLY B 1 4 ? 13.907 -27.176 32.550 1.00 8.44 4 GLY B C 1
ATOM 762 O O . GLY B 1 4 ? 13.243 -27.817 31.744 1.00 9.18 4 GLY B O 1
ATOM 763 N N . GLU B 1 5 ? 14.218 -25.901 32.381 1.00 9.13 5 GLU B N 1
ATOM 764 C CA . GLU B 1 5 ? 13.740 -25.153 31.222 1.00 9.37 5 GLU B CA 1
ATOM 765 C C . GLU B 1 5 ? 14.701 -25.321 30.043 1.00 9.13 5 GLU B C 1
ATOM 766 O O . GLU B 1 5 ? 15.912 -25.300 30.214 1.00 10.84 5 GLU B O 1
ATOM 772 N N . ALA B 1 6 ? 14.149 -25.491 28.845 1.00 8.84 6 ALA B N 1
ATOM 773 C CA . ALA B 1 6 ? 14.923 -25.560 27.614 1.00 8.68 6 ALA B CA 1
ATOM 774 C C . ALA B 1 6 ? 14.624 -24.391 26.720 1.00 7.84 6 ALA B C 1
ATOM 775 O O . ALA B 1 6 ? 13.494 -23.887 26.688 1.00 8.73 6 ALA B O 1
ATOM 777 N N . SER B 1 7 ? 15.623 -23.991 25.934 1.00 7.70 7 SER B N 1
ATOM 778 C CA . SER B 1 7 ? 15.410 -23.131 24.777 1.00 8.17 7 SER B CA 1
ATOM 779 C C . SER B 1 7 ? 16.107 -23.756 23.576 1.00 7.44 7 SER B C 1
ATOM 780 O O . SER B 1 7 ? 16.472 -24.940 23.604 1.00 8.10 7 SER B O 1
ATOM 783 N N . TYR B 1 8 ? 16.248 -22.996 22.490 1.00 7.64 8 TYR B N 1
ATOM 784 C CA . TYR B 1 8 ? 16.829 -23.557 21.267 1.00 7.82 8 TYR B CA 1
ATOM 785 C C . TYR B 1 8 ? 17.689 -22.551 20.511 1.00 7.52 8 TYR B C 1
ATOM 786 O O . TYR B 1 8 ? 17.501 -21.331 20.592 1.00 8.24 8 TYR B O 1
ATOM 795 N N . TYR B 1 9 ? 18.635 -23.116 19.780 1.00 7.96 9 TYR B N 1
ATOM 796 C CA . TYR B 1 9 ? 19.348 -22.449 18.709 1.00 8.62 9 TYR B CA 1
ATOM 797 C C . TYR B 1 9 ? 18.481 -22.451 17.456 1.00 8.46 9 TYR B C 1
ATOM 798 O O . TYR B 1 9 ? 17.822 -23.441 17.153 1.00 9.15 9 TYR B O 1
ATOM 807 N N . GLY B 1 10 ? 18.529 -21.347 16.710 1.00 9.22 10 GLY B N 1
ATOM 808 C CA . GLY B 1 10 ? 17.862 -21.251 15.430 1.00 9.22 10 GLY B CA 1
ATOM 809 C C . GLY B 1 10 ? 18.852 -21.559 14.330 1.00 8.65 10 GLY B C 1
ATOM 810 O O . GLY B 1 10 ? 19.627 -22.514 14.403 1.00 10.51 10 GLY B O 1
ATOM 811 N N . SER B 1 11 ? 18.863 -20.727 13.305 1.00 9.41 11 SER B N 1
ATOM 812 C CA . SER B 1 11 ? 19.843 -20.836 12.230 1.00 10.19 11 SER B CA 1
ATOM 813 C C . SER B 1 11 ? 20.854 -19.690 12.213 1.00 10.17 11 SER B C 1
ATOM 814 O O . SER B 1 11 ? 21.818 -19.763 11.459 1.00 11.05 11 SER B O 1
ATOM 817 N N . ARG B 1 12 ? 20.668 -18.650 13.035 1.00 10.45 12 ARG B N 1
ATOM 818 C CA . ARG B 1 12 ? 21.651 -17.550 13.103 1.00 11.13 12 ARG B CA 1
ATOM 819 C C . ARG B 1 12 ? 23.053 -18.086 13.420 1.00 11.47 12 ARG B C 1
ATOM 820 O O . ARG B 1 12 ? 24.037 -17.609 12.868 1.00 13.19 12 ARG B O 1
ATOM 828 N N . HIS B 1 13 ? 23.123 -19.078 14.297 1.00 10.96 13 HIS B N 1
ATOM 829 C CA . HIS B 1 13 ? 24.365 -19.673 14.753 1.00 12.11 13 HIS B CA 1
ATOM 830 C C . HIS B 1 13 ? 24.936 -20.692 13.782 1.00 11.16 13 HIS B C 1
ATOM 831 O O . HIS B 1 13 ? 26.034 -21.222 14.011 1.00 12.11 13 HIS B O 1
ATOM 838 N N . ALA B 1 14 ? 24.217 -21.009 12.703 1.00 10.91 14 ALA B N 1
ATOM 839 C CA . ALA B 1 14 ? 24.650 -22.062 11.795 1.00 11.93 14 ALA B CA 1
ATOM 840 C C . ALA B 1 14 ? 26.033 -21.787 11.264 1.00 12.79 14 ALA B C 1
ATOM 841 O O . ALA B 1 14 ? 26.336 -20.678 10.797 1.00 14.40 14 ALA B O 1
ATOM 843 N N . GLY B 1 15 ? 26.879 -22.807 11.311 1.00 13.20 15 GLY B N 1
ATOM 844 C CA . GLY B 1 15 ? 28.225 -22.718 10.791 1.00 14.86 15 GLY B CA 1
ATOM 845 C C . GLY B 1 15 ? 29.270 -22.297 11.814 1.00 15.10 15 GLY B C 1
ATOM 846 O O . GLY B 1 15 ? 30.466 -22.412 11.524 1.00 19.59 15 GLY B O 1
ATOM 847 N N . LEU B 1 16 ? 28.848 -21.790 12.972 1.00 14.71 16 LEU B N 1
ATOM 848 C CA . LEU B 1 16 ? 29.782 -21.366 14.013 1.00 14.78 16 LEU B CA 1
ATOM 849 C C . LEU B 1 16 ? 30.214 -22.563 14.834 1.00 13.48 16 LEU B C 1
ATOM 850 O O . LEU B 1 16 ? 29.471 -23.531 15.005 1.00 13.64 16 LEU B O 1
ATOM 855 N N . ARG B 1 17 ? 31.441 -22.522 15.318 1.00 15.49 17 ARG B N 1
ATOM 856 C CA . ARG B 1 17 ? 31.995 -23.639 16.055 1.00 15.78 17 ARG B CA 1
ATOM 857 C C . ARG B 1 17 ? 31.371 -23.785 17.436 1.00 14.36 17 ARG B C 1
ATOM 858 O O . ARG B 1 17 ? 31.286 -22.832 18.188 1.00 17.79 17 ARG B O 1
ATOM 866 N N . THR B 1 18 ? 30.994 -25.008 17.771 1.00 13.95 18 THR B N 1
ATOM 867 C CA . THR B 1 18 ? 30.587 -25.374 19.124 1.00 13.27 18 THR B CA 1
ATOM 868 C C . THR B 1 18 ? 31.802 -25.666 20.003 1.00 14.13 18 THR B C 1
ATOM 869 O O . THR B 1 18 ? 32.935 -25.752 19.516 1.00 15.69 18 THR B O 1
ATOM 873 N N . ALA B 1 19 ? 31.568 -25.857 21.303 1.00 14.05 19 ALA B N 1
ATOM 874 C CA . ALA B 1 19 ? 32.637 -26.209 22.248 1.00 14.54 19 ALA B CA 1
ATOM 875 C C . ALA B 1 19 ? 33.290 -27.552 21.937 1.00 14.98 19 ALA B C 1
ATOM 876 O O . ALA B 1 19 ? 34.435 -27.776 22.317 1.00 16.79 19 ALA B O 1
ATOM 878 N N . SER B 1 20 ? 32.574 -28.446 21.262 1.00 14.50 20 SER B N 1
ATOM 879 C CA . SER B 1 20 ? 33.139 -29.718 20.819 1.00 15.27 20 SER B CA 1
ATOM 880 C C . SER B 1 20 ? 34.038 -29.575 19.583 1.00 16.55 20 SER B C 1
ATOM 881 O O . SER B 1 20 ? 34.711 -30.536 19.218 1.00 17.98 20 SER B O 1
ATOM 884 N N . GLY B 1 21 ? 33.996 -28.431 18.914 1.00 16.73 21 GLY B N 1
ATOM 885 C CA . GLY B 1 21 ? 34.766 -28.182 17.690 1.00 17.36 21 GLY B CA 1
ATOM 886 C C . GLY B 1 21 ? 33.966 -28.249 16.413 1.00 15.99 21 GLY B C 1
ATOM 887 O O . GLY B 1 21 ? 34.328 -27.621 15.433 1.00 17.69 21 GLY B O 1
ATOM 888 N N . GLU B 1 22 ? 32.879 -29.009 16.404 1.00 16.74 22 GLU B N 1
ATOM 889 C CA . GLU B 1 22 ? 32.117 -29.132 15.166 1.00 16.33 22 GLU B CA 1
ATOM 890 C C . GLU B 1 22 ? 31.255 -27.893 14.928 1.00 13.33 22 GLU B C 1
ATOM 891 O O . GLU B 1 22 ? 30.808 -27.234 15.876 1.00 16.01 22 GLU B O 1
ATOM 897 N N . ARG B 1 23 ? 31.017 -27.587 13.672 1.00 13.46 23 ARG B N 1
ATOM 898 C CA . ARG B 1 23 ? 30.163 -26.456 13.343 1.00 13.05 23 ARG B CA 1
ATOM 899 C C . ARG B 1 23 ? 28.725 -26.801 13.686 1.00 12.48 23 ARG B C 1
ATOM 900 O O . ARG B 1 23 ? 28.247 -27.901 13.386 1.00 13.66 23 ARG B O 1
ATOM 908 N N . TYR B 1 24 ? 28.024 -25.860 14.302 1.00 11.64 24 TYR B N 1
ATOM 909 C CA . TYR B 1 24 ? 26.618 -26.054 14.587 1.00 11.06 24 TYR B CA 1
ATOM 910 C C . TYR B 1 24 ? 25.837 -26.205 13.283 1.00 10.80 24 TYR B C 1
ATOM 911 O O . TYR B 1 24 ? 25.990 -25.415 12.353 1.00 11.89 24 TYR B O 1
ATOM 920 N N . ASN B 1 25 ? 24.992 -27.228 13.237 1.00 11.85 25 ASN B N 1
ATOM 921 C CA . ASN B 1 25 ? 24.164 -27.541 12.088 1.00 11.95 25 ASN B CA 1
ATOM 922 C C . ASN B 1 25 ? 22.712 -27.542 12.558 1.00 10.99 25 ASN B C 1
ATOM 923 O O . ASN B 1 25 ? 22.326 -28.437 13.325 1.00 11.05 25 ASN B O 1
ATOM 928 N N . PRO B 1 26 ? 21.902 -26.568 12.134 1.00 11.20 26 PRO B N 1
ATOM 929 C CA . PRO B 1 26 ? 20.534 -26.518 12.633 1.00 11.46 26 PRO B CA 1
ATOM 930 C C . PRO B 1 26 ? 19.693 -27.724 12.239 1.00 11.96 26 PRO B C 1
ATOM 931 O O . PRO B 1 26 ? 18.656 -27.941 12.858 1.00 13.60 26 PRO B O 1
ATOM 935 N N . ASN B 1 27 ? 20.120 -28.484 11.241 1.00 10.96 27 ASN B N 1
ATOM 936 C CA . ASN B 1 27 ? 19.396 -29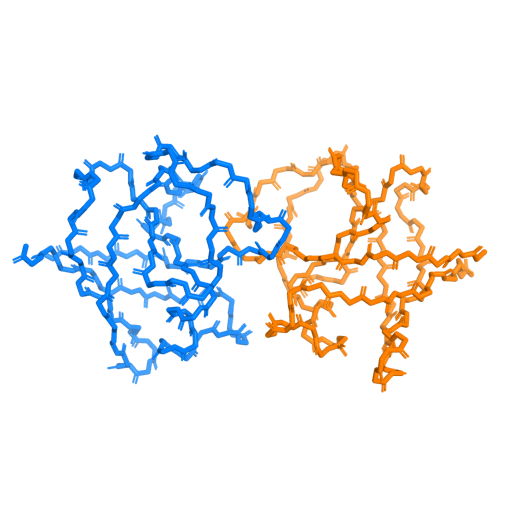.670 10.819 1.00 11.91 27 ASN B CA 1
ATOM 937 C C . ASN B 1 27 ? 19.812 -30.939 11.553 1.00 11.38 27 ASN B C 1
ATOM 938 O O . ASN B 1 27 ? 19.202 -31.985 11.334 1.00 14.32 27 ASN B O 1
ATOM 943 N N . ALA B 1 28 ? 20.834 -30.856 12.397 1.00 10.97 28 ALA B N 1
ATOM 944 C CA . ALA B 1 28 ? 21.279 -31.984 13.200 1.00 10.90 28 ALA B CA 1
ATOM 945 C C . ALA B 1 28 ? 20.463 -32.034 14.498 1.00 10.02 28 ALA B C 1
ATOM 946 O O . ALA B 1 28 ? 19.844 -31.050 14.884 1.00 11.38 28 ALA B O 1
ATOM 948 N N . MET B 1 29 ? 20.486 -33.182 15.159 1.00 9.87 29 MET B N 1
ATOM 949 C CA . MET B 1 29 ? 19.804 -33.399 16.440 1.00 9.41 29 MET B CA 1
ATOM 950 C C . MET B 1 29 ? 20.834 -33.320 17.561 1.00 8.84 29 MET B C 1
ATOM 951 O O . MET B 1 29 ? 21.381 -34.332 18.016 1.00 9.46 29 MET B O 1
ATOM 956 N N . THR B 1 30 ? 21.107 -32.089 17.990 1.00 8.79 30 THR B N 1
ATOM 957 C CA . THR B 1 30 ? 22.183 -31.801 18.929 1.00 8.80 30 THR B CA 1
ATOM 958 C C . THR B 1 30 ? 21.715 -30.850 20.013 1.00 8.34 30 THR B C 1
ATOM 959 O O . THR B 1 30 ? 20.632 -30.257 19.930 1.00 8.98 30 THR B O 1
ATOM 963 N N . ALA B 1 31 ? 22.538 -30.689 21.039 1.00 8.68 31 ALA B N 1
ATOM 964 C CA . ALA B 1 31 ? 22.218 -29.763 22.112 1.00 8.65 31 ALA B CA 1
ATOM 965 C C . ALA B 1 31 ? 23.466 -29.337 22.860 1.00 8.59 31 ALA B C 1
ATOM 966 O O . ALA B 1 31 ? 24.497 -30.023 22.866 1.00 9.13 31 ALA B O 1
ATOM 968 N N . ALA B 1 32 ? 23.296 -28.210 23.552 1.00 8.81 32 ALA B N 1
ATOM 969 C CA . ALA B 1 32 ? 24.252 -27.680 24.518 1.00 9.15 32 ALA B CA 1
ATOM 970 C C . ALA B 1 32 ? 23.794 -28.035 25.928 1.00 9.03 32 ALA B C 1
ATOM 971 O O . ALA B 1 32 ? 22.616 -27.871 26.279 1.00 9.97 32 ALA B O 1
ATOM 973 N N . HIS B 1 33 ? 24.733 -28.467 26.754 1.00 9.11 33 HIS B N 1
ATOM 974 C CA . HIS B 1 33 ? 24.483 -28.789 28.156 1.00 9.52 33 HIS B CA 1
ATOM 975 C C . HIS B 1 33 ? 25.727 -28.424 28.932 1.00 9.96 33 HIS B C 1
ATOM 976 O O . HIS B 1 33 ? 26.831 -28.456 28.385 1.00 10.76 33 HIS B O 1
ATOM 983 N N . ARG B 1 34 ? 25.585 -28.082 30.203 1.00 10.60 34 ARG B N 1
ATOM 984 C CA . ARG B 1 34 ? 26.754 -27.607 30.963 1.00 11.84 34 ARG B CA 1
ATOM 985 C C . ARG B 1 34 ? 27.721 -28.711 31.363 1.00 11.67 34 ARG B C 1
ATOM 986 O O . ARG B 1 34 ? 28.902 -28.452 31.553 1.00 13.16 34 ARG B O 1
ATOM 994 N N . THR B 1 35 ? 27.222 -29.926 31.556 1.00 11.44 35 THR B N 1
ATOM 995 C CA . THR B 1 35 ? 28.038 -30.971 32.168 1.00 12.43 35 THR B CA 1
ATOM 996 C C . THR B 1 35 ? 28.122 -32.291 31.423 1.00 12.25 35 THR B C 1
ATOM 997 O O . THR B 1 35 ? 29.114 -33.000 31.595 1.00 13.76 35 THR B O 1
ATOM 1001 N N . LEU B 1 36 ? 27.125 -32.655 30.612 1.00 11.61 36 LEU B N 1
ATOM 1002 C CA . LEU B 1 36 ? 27.148 -33.972 29.981 1.00 11.74 36 LEU B CA 1
ATOM 1003 C C . LEU B 1 36 ? 28.326 -34.087 29.024 1.00 11.44 36 LEU B C 1
ATOM 1004 O O . LEU B 1 36 ? 28.692 -33.127 28.356 1.00 11.57 36 LEU B O 1
ATOM 1009 N N . PRO B 1 37 ? 28.905 -35.287 28.917 1.00 12.21 37 PRO B N 1
ATOM 1010 C CA . PRO B 1 37 ? 29.999 -35.458 27.970 1.00 12.48 37 PRO B CA 1
ATOM 1011 C C . PRO B 1 37 ? 29.585 -35.169 26.519 1.00 10.93 37 PRO B C 1
ATOM 1012 O O . PRO B 1 37 ? 28.474 -35.492 26.113 1.00 10.79 37 PRO B O 1
ATOM 1016 N N . PHE B 1 38 ? 30.498 -34.608 25.728 1.00 11.33 38 PHE B N 1
ATOM 1017 C CA . PHE B 1 38 ? 30.248 -34.492 24.295 1.00 10.66 38 PHE B CA 1
ATOM 1018 C C . PHE B 1 38 ? 30.061 -35.899 23.728 1.00 10.54 38 PHE B C 1
ATOM 1019 O O . PHE B 1 38 ? 30.827 -36.811 24.031 1.00 12.07 38 PHE B O 1
ATOM 1027 N N . GLY B 1 39 ? 29.024 -36.051 22.913 1.00 10.30 39 GLY B N 1
ATOM 1028 C CA . GLY B 1 39 ? 28.666 -37.340 22.356 1.00 10.48 39 GLY B CA 1
ATOM 1029 C C . GLY B 1 39 ? 27.566 -38.046 23.126 1.00 10.23 39 GLY B C 1
ATOM 1030 O O . GLY B 1 39 ? 26.969 -38.976 22.603 1.00 11.64 39 GLY B O 1
ATOM 1031 N N . ALA B 1 40 ? 27.293 -37.638 24.364 1.00 10.25 40 ALA B N 1
ATOM 1032 C CA . ALA B 1 40 ? 26.224 -38.266 25.131 1.00 10.71 40 ALA B CA 1
ATOM 1033 C C . ALA B 1 40 ? 24.918 -38.161 24.365 1.00 10.04 40 ALA B C 1
ATOM 1034 O O . ALA B 1 40 ? 24.561 -37.093 23.872 1.00 10.43 40 ALA B O 1
ATOM 1036 N N . ARG B 1 41 ? 24.184 -39.266 24.323 1.00 10.69 41 ARG B N 1
ATOM 1037 C CA . ARG B 1 41 ? 22.852 -39.314 23.712 1.00 11.16 41 ARG B CA 1
ATOM 1038 C C . ARG B 1 41 ? 21.815 -39.222 24.814 1.00 11.15 41 ARG B C 1
ATOM 1039 O O . ARG B 1 41 ? 21.882 -39.942 25.819 1.00 14.00 41 ARG B O 1
ATOM 1047 N N . VAL B 1 42 ? 20.869 -38.304 24.658 1.00 10.59 42 VAL B N 1
ATOM 1048 C CA . VAL B 1 42 ? 19.825 -38.105 25.653 1.00 11.36 42 VAL B CA 1
ATOM 1049 C C . VAL B 1 42 ? 18.472 -37.949 24.990 1.00 10.43 42 VAL B C 1
ATOM 1050 O O . VAL B 1 42 ? 18.319 -37.365 23.925 1.00 11.79 42 VAL B O 1
ATOM 1054 N N . ARG B 1 43 ? 17.465 -38.492 25.671 1.00 10.76 43 ARG B N 1
ATOM 1055 C CA . ARG B 1 43 ? 16.078 -38.254 25.310 1.00 10.35 43 ARG B CA 1
ATOM 1056 C C . ARG B 1 43 ? 15.600 -36.998 26.016 1.00 10.15 43 ARG B C 1
ATOM 1057 O O . ARG B 1 43 ? 15.702 -36.898 27.237 1.00 11.47 43 ARG B O 1
ATOM 1065 N N . VAL B 1 44 ? 15.076 -36.059 25.255 1.00 8.94 44 VAL B N 1
ATOM 1066 C CA . VAL B 1 44 ? 14.518 -34.829 25.770 1.00 8.64 44 VAL B CA 1
ATOM 1067 C C . VAL B 1 44 ? 13.014 -34.909 25.552 1.00 8.63 44 VAL B C 1
ATOM 1068 O O . VAL B 1 44 ? 12.557 -35.135 24.424 1.00 9.39 44 VAL B O 1
ATOM 1072 N N . THR B 1 45 ? 12.243 -34.716 26.626 1.00 8.87 45 THR B N 1
ATOM 1073 C CA . THR B 1 45 ? 10.784 -34.737 26.566 1.00 8.89 45 THR B CA 1
ATOM 1074 C C . THR B 1 45 ? 10.259 -33.379 26.960 1.00 8.23 45 THR B C 1
ATOM 1075 O O . THR B 1 45 ? 10.591 -32.871 28.034 1.00 8.69 45 THR B O 1
ATOM 1079 N N . ASN B 1 46 ? 9.446 -32.785 26.097 1.00 8.25 46 ASN B N 1
ATOM 1080 C CA . ASN B 1 46 ? 8.706 -31.561 26.404 1.00 8.03 46 ASN B CA 1
ATOM 1081 C C . ASN B 1 46 ? 7.564 -31.928 27.342 1.00 8.29 46 ASN B C 1
ATOM 1082 O O . ASN B 1 46 ? 6.694 -32.717 26.975 1.00 9.38 46 ASN B O 1
ATOM 1087 N N . LEU B 1 47 ? 7.610 -31.421 28.570 1.00 8.30 47 LEU B N 1
ATOM 1088 C CA . LEU B 1 47 ? 6.655 -31.843 29.582 1.00 8.51 47 LEU B CA 1
ATOM 1089 C C . LEU B 1 47 ? 5.282 -31.217 29.408 1.00 9.17 47 LEU B C 1
ATOM 1090 O O . LEU B 1 47 ? 4.328 -31.673 30.045 1.00 11.93 47 LEU B O 1
ATOM 1095 N N . ASP B 1 48 ? 5.159 -30.207 28.548 1.00 9.17 48 ASP B N 1
ATOM 1096 C CA . ASP B 1 48 ? 3.847 -29.622 28.241 1.00 9.99 48 ASP B CA 1
ATOM 1097 C C . ASP B 1 48 ? 3.073 -30.429 27.197 1.00 10.71 48 ASP B C 1
ATOM 1098 O O . ASP B 1 48 ? 1.874 -30.621 27.352 1.00 13.38 48 ASP B O 1
ATOM 1103 N N . ASN B 1 49 ? 3.736 -30.885 26.139 1.00 11.15 49 ASN B N 1
ATOM 1104 C CA . ASN B 1 49 ? 3.040 -31.628 25.070 1.00 12.12 49 ASN B CA 1
ATOM 1105 C C . ASN B 1 49 ? 3.435 -33.099 24.989 1.00 11.46 49 ASN B C 1
ATOM 1106 O O . ASN B 1 49 ? 2.851 -33.843 24.215 1.00 13.96 49 ASN B O 1
ATOM 1111 N N . ARG B 1 50 ? 4.405 -33.499 25.805 1.00 11.25 50 ARG B N 1
ATOM 1112 C CA . ARG B 1 50 ? 4.880 -34.868 25.900 1.00 11.57 50 ARG B CA 1
ATOM 1113 C C . ARG B 1 50 ? 5.614 -35.384 24.659 1.00 11.63 50 ARG B C 1
ATOM 1114 O O . ARG B 1 50 ? 5.952 -36.564 24.611 1.00 12.01 50 ARG B O 1
ATOM 1122 N N . ARG B 1 51 ? 5.914 -34.500 23.707 1.00 11.84 51 ARG B N 1
ATOM 1123 C CA . ARG B 1 51 ? 6.767 -34.861 22.580 1.00 11.27 51 ARG B CA 1
ATOM 1124 C C . ARG B 1 51 ? 8.153 -35.178 23.065 1.00 10.03 51 ARG B C 1
ATOM 1125 O O . ARG B 1 51 ? 8.650 -34.567 24.013 1.00 10.39 51 ARG B O 1
ATOM 1133 N N . SER B 1 52 ? 8.810 -36.077 22.368 1.00 11.22 52 SER B N 1
ATOM 1134 C CA . SER B 1 52 ? 10.183 -36.379 22.699 1.00 11.07 52 SER B CA 1
ATOM 1135 C C . SER B 1 52 ? 11.040 -36.570 21.481 1.00 10.97 52 SER B C 1
ATOM 1136 O O . SER B 1 52 ? 10.555 -36.963 20.403 1.00 12.94 52 SER B O 1
ATOM 1139 N N . VAL B 1 53 ? 12.331 -36.297 21.675 1.00 10.30 53 VAL B N 1
ATOM 1140 C CA . VAL B 1 53 ? 13.348 -36.479 20.654 1.00 10.18 53 VAL B CA 1
ATOM 1141 C C . VAL B 1 53 ? 14.615 -36.993 21.310 1.00 9.86 53 VAL B C 1
ATOM 1142 O O . VAL B 1 53 ? 14.773 -36.896 22.529 1.00 10.83 53 VAL B O 1
ATOM 1146 N N . VAL B 1 54 ? 15.542 -37.516 20.510 1.00 9.98 54 VAL B N 1
ATOM 1147 C CA . VAL B 1 54 ? 16.881 -37.874 20.970 1.00 10.19 54 VAL B CA 1
ATOM 1148 C C . VAL B 1 54 ? 17.878 -36.897 20.341 1.00 9.61 54 VAL B C 1
ATOM 1149 O O . VAL B 1 54 ? 17.842 -36.638 19.142 1.00 10.57 54 VAL B O 1
ATOM 1153 N N . VAL B 1 55 ? 18.745 -36.341 21.190 1.00 9.29 55 VAL B N 1
ATOM 1154 C C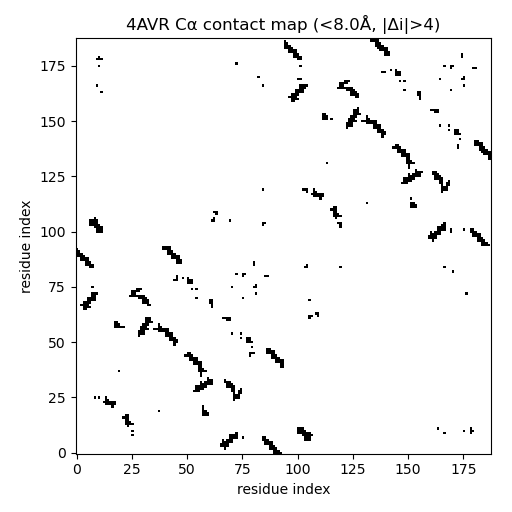A . VAL B 1 55 ? 19.828 -35.485 20.743 1.00 9.52 55 VAL B CA 1
ATOM 1155 C C . VAL B 1 55 ? 21.168 -35.973 21.284 1.00 9.16 55 VAL B C 1
ATOM 1156 O O . VAL B 1 55 ? 21.230 -36.710 22.272 1.00 10.84 55 VAL B O 1
ATOM 1160 N N . ARG B 1 56 ? 22.237 -35.527 20.627 1.00 8.94 56 ARG B N 1
ATOM 1161 C CA . ARG B 1 56 ? 23.593 -35.727 21.126 1.00 9.04 56 ARG B CA 1
ATOM 1162 C C . ARG B 1 56 ? 24.182 -34.393 21.594 1.00 8.63 56 ARG B C 1
ATOM 1163 O O . ARG B 1 56 ? 23.975 -33.340 20.968 1.00 9.16 56 ARG B O 1
ATOM 1171 N N . ILE B 1 57 ? 24.904 -34.426 22.700 1.00 8.61 57 ILE B N 1
ATOM 1172 C CA . ILE B 1 57 ? 25.503 -33.217 23.239 1.00 8.76 57 ILE B CA 1
ATOM 1173 C C . ILE B 1 57 ? 26.751 -32.856 22.438 1.00 9.02 57 ILE B C 1
ATOM 1174 O O . ILE B 1 57 ? 27.652 -33.688 22.256 1.00 10.21 57 ILE B O 1
ATOM 1179 N N . ASN B 1 58 ? 26.817 -31.619 21.947 1.00 9.23 58 ASN B N 1
ATOM 1180 C CA . ASN B 1 58 ? 28.006 -31.164 21.210 1.00 10.00 58 ASN B CA 1
ATOM 1181 C C . ASN B 1 58 ? 28.464 -29.754 21.588 1.00 10.03 58 ASN B C 1
ATOM 1182 O O . ASN B 1 58 ? 29.333 -29.200 20.924 1.00 11.07 58 ASN B O 1
ATOM 1187 N N . ASP B 1 59 ? 27.910 -29.174 22.651 1.00 9.45 59 ASP B N 1
ATOM 1188 C CA . ASP B 1 59 ? 28.208 -27.788 22.979 1.00 9.78 59 ASP B CA 1
ATOM 1189 C C . ASP B 1 59 ? 27.996 -27.569 24.455 1.00 10.02 59 ASP B C 1
ATOM 1190 O O . ASP B 1 59 ? 27.383 -28.392 25.143 1.00 9.93 59 ASP B O 1
ATOM 1195 N N . ARG B 1 60 ? 28.534 -26.447 24.932 1.00 11.52 60 ARG B N 1
ATOM 1196 C CA . ARG B 1 60 ? 28.455 -26.048 26.333 1.00 12.05 60 ARG B CA 1
ATOM 1197 C C . ARG B 1 60 ? 27.589 -24.839 26.486 1.00 13.03 60 ARG B C 1
ATOM 1198 O O . ARG B 1 60 ? 27.658 -23.891 25.704 1.00 18.67 60 ARG B O 1
ATOM 1206 N N . GLY B 1 61 ? 26.785 -24.864 27.525 1.00 17.44 61 GLY B N 1
ATOM 1207 C CA . GLY B 1 61 ? 25.822 -23.854 27.847 1.00 17.13 61 GLY B CA 1
ATOM 1208 C C . GLY B 1 61 ? 24.608 -24.643 28.264 1.00 15.40 61 GLY B C 1
ATOM 1209 O O . GLY B 1 61 ? 24.686 -25.859 28.363 1.00 15.85 61 GLY B O 1
ATOM 1210 N N . PRO B 1 62 ? 23.489 -23.977 28.499 1.00 14.80 62 PRO B N 1
ATOM 1211 C CA . PRO B 1 62 ? 23.263 -22.556 28.440 1.00 15.45 62 PRO B CA 1
ATOM 1212 C C . PRO B 1 62 ? 24.005 -21.844 29.543 1.00 17.55 62 PRO B C 1
ATOM 1213 O O . PRO B 1 62 ? 24.164 -22.391 30.615 1.00 24.78 62 PRO B O 1
ATOM 1217 N N . PHE B 1 63 ? 24.486 -20.636 29.296 1.00 41.24 63 PHE B N 1
ATOM 1218 C CA . PHE B 1 63 ? 25.082 -19.860 30.386 1.00 48.50 63 PHE B CA 1
ATOM 1219 C C . PHE B 1 63 ? 24.119 -18.755 30.852 1.00 46.21 63 PHE B C 1
ATOM 1220 O O . PHE B 1 63 ? 24.505 -17.656 31.225 1.00 53.41 63 PHE B O 1
ATOM 1228 N N . ARG B 1 64 ? 22.851 -19.154 30.882 1.00 37.46 64 ARG B N 1
ATOM 1229 C CA . ARG B 1 64 ? 21.688 -18.356 31.289 1.00 39.48 64 ARG B CA 1
ATOM 1230 C C . ARG B 1 64 ? 21.199 -18.989 32.576 1.00 31.85 64 ARG B C 1
ATOM 1231 O O . ARG B 1 64 ? 21.080 -20.216 32.650 1.00 33.46 64 ARG B O 1
ATOM 1239 N N . ARG B 1 65 ? 20.870 -18.190 33.580 1.00 33.08 65 ARG B N 1
ATOM 1240 C CA . ARG B 1 65 ? 20.225 -18.746 34.772 1.00 31.89 65 ARG B CA 1
ATOM 1241 C C . ARG B 1 65 ? 18.800 -19.199 34.431 1.00 27.77 65 ARG B C 1
ATOM 1242 O O . ARG B 1 65 ? 18.094 -18.537 33.668 1.00 25.82 65 ARG B O 1
ATOM 1243 N N . GLY B 1 66 ? 18.378 -20.335 34.979 1.00 30.35 66 GLY B N 1
ATOM 1244 C CA . GLY B 1 66 ? 17.035 -20.829 34.708 1.00 29.10 66 GLY B CA 1
ATOM 1245 C C . GLY B 1 66 ? 16.897 -21.551 33.375 1.00 23.52 66 GLY B C 1
ATOM 1246 O O . GLY B 1 66 ? 15.806 -21.551 32.801 1.00 22.58 66 GLY B O 1
ATOM 1247 N N . ARG B 1 67 ? 17.987 -22.137 32.842 1.00 22.79 67 ARG B N 1
ATOM 1248 C CA . ARG B 1 67 ? 17.907 -23.042 31.679 1.00 19.03 67 ARG B CA 1
ATOM 1249 C C . ARG B 1 67 ? 18.866 -24.214 31.841 1.00 20.76 67 ARG B C 1
ATOM 1250 O O . ARG B 1 67 ? 20.021 -24.008 32.250 1.00 28.31 67 ARG B O 1
ATOM 1258 N N . ILE B 1 68 ? 18.416 -25.416 31.482 1.00 10.68 68 ILE B N 1
ATOM 1259 C CA . ILE B 1 68 ? 19.250 -26.606 31.592 1.00 11.56 68 ILE B CA 1
ATOM 1260 C C . ILE B 1 68 ? 19.807 -27.134 30.267 1.00 10.28 68 ILE B C 1
ATOM 1261 O O . ILE B 1 68 ? 20.789 -27.868 30.274 1.00 11.40 68 ILE B O 1
ATOM 1266 N N . ILE B 1 69 ? 19.178 -26.807 29.148 1.00 9.71 69 ILE B N 1
ATOM 1267 C CA . ILE B 1 69 ? 19.617 -27.337 27.845 1.00 9.31 69 ILE B CA 1
ATOM 1268 C C . ILE B 1 69 ? 19.141 -26.387 26.761 1.00 8.93 69 ILE B C 1
ATOM 1269 O O . ILE B 1 69 ? 18.068 -25.788 26.890 1.00 10.21 69 ILE B O 1
ATOM 1274 N N . ASP B 1 70 ? 19.938 -26.242 25.706 1.00 8.94 70 ASP B N 1
ATOM 1275 C CA . ASP B 1 70 ? 19.524 -25.537 24.490 1.00 9.62 70 ASP B CA 1
ATOM 1276 C C . ASP B 1 70 ? 19.684 -26.508 23.338 1.00 8.88 70 ASP B C 1
ATOM 1277 O O . ASP B 1 70 ? 20.788 -26.978 23.058 1.00 10.60 70 ASP B O 1
ATOM 1282 N N . VAL B 1 71 ? 18.586 -26.815 22.666 1.00 8.22 71 VAL B N 1
ATOM 1283 C CA . VAL B 1 71 ? 18.593 -27.817 21.602 1.00 7.98 71 VAL B CA 1
ATOM 1284 C C . VAL B 1 71 ? 18.727 -27.150 20.232 1.00 7.81 71 VAL B C 1
ATOM 1285 O O . VAL B 1 71 ? 18.502 -25.950 20.072 1.00 8.33 71 VAL B O 1
ATOM 1289 N N . SER B 1 72 ? 19.082 -27.950 19.233 1.00 8.10 72 SER B N 1
ATOM 1290 C CA . SER B 1 72 ? 19.168 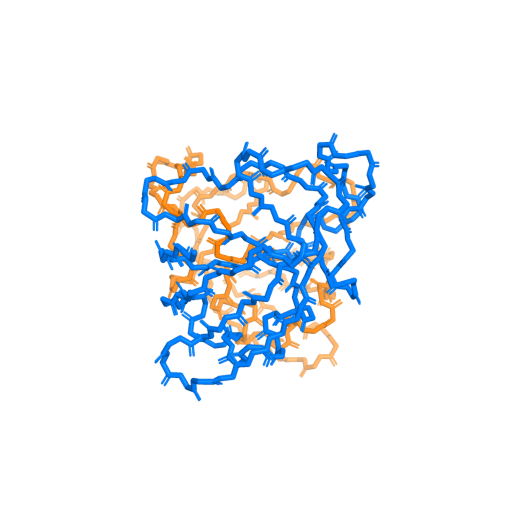-27.460 17.857 1.00 8.12 72 SER B CA 1
ATOM 1291 C C . SER B 1 72 ? 17.793 -27.093 17.308 1.00 7.91 72 SER B C 1
ATOM 1292 O O . SER B 1 72 ? 16.759 -27.496 17.835 1.00 7.99 72 SER B O 1
ATOM 1295 N N . ARG B 1 73 ? 17.798 -26.365 16.191 1.00 8.24 73 ARG B N 1
ATOM 1296 C CA . ARG B 1 73 ? 16.552 -25.944 15.572 1.00 8.59 73 ARG B CA 1
ATOM 1297 C C . ARG B 1 73 ? 15.686 -27.154 15.222 1.00 8.80 73 ARG B C 1
ATOM 1298 O O . ARG B 1 73 ? 14.486 -27.165 15.500 1.00 9.09 73 ARG B O 1
ATOM 1306 N N . LYS B 1 74 ? 16.284 -28.163 14.605 1.00 9.14 74 LYS B N 1
ATOM 1307 C CA . LYS B 1 74 ? 15.519 -29.341 14.209 1.00 9.57 74 LYS B CA 1
ATOM 1308 C C . LYS B 1 74 ? 14.941 -30.062 15.428 1.00 9.14 74 LYS B C 1
ATOM 1309 O O . LYS B 1 74 ? 13.817 -30.557 15.383 1.00 9.86 74 LYS B O 1
ATOM 1315 N N . ALA B 1 75 ? 15.710 -30.133 16.509 1.00 8.56 75 ALA B N 1
ATOM 1316 C CA . ALA B 1 75 ? 15.208 -30.740 17.731 1.00 8.70 75 ALA B CA 1
ATOM 1317 C C . ALA B 1 75 ? 14.024 -29.946 18.297 1.00 8.48 75 ALA B C 1
ATOM 1318 O O . ALA B 1 75 ? 13.054 -30.522 18.777 1.00 9.09 75 ALA B O 1
ATOM 1320 N N . ALA B 1 76 ? 14.122 -28.623 18.261 1.00 8.33 76 ALA B N 1
ATOM 1321 C CA . ALA B 1 76 ? 13.045 -27.763 18.740 1.00 8.19 76 ALA B CA 1
ATOM 1322 C C . ALA B 1 76 ? 11.769 -27.962 17.938 1.00 8.76 76 ALA B C 1
ATOM 1323 O O . ALA B 1 76 ? 10.669 -27.979 18.492 1.00 9.15 76 ALA B O 1
ATOM 1325 N N . GLU B 1 77 ? 11.910 -28.120 16.620 1.00 9.39 77 GLU B N 1
ATOM 1326 C CA . GLU B 1 77 ? 10.778 -28.469 15.772 1.00 10.39 77 GLU B CA 1
ATOM 1327 C C . GLU B 1 77 ? 10.156 -29.794 16.218 1.00 10.38 77 GLU B C 1
ATOM 1328 O O . GLU B 1 77 ? 8.941 -29.901 16.368 1.00 11.70 77 GLU B O 1
ATOM 1334 N N . GLY B 1 78 ? 10.988 -30.800 16.454 1.00 10.38 78 GLY B N 1
ATOM 1335 C CA . GLY B 1 78 ? 10.482 -32.100 16.908 1.00 11.34 78 GLY B CA 1
ATOM 1336 C C . GLY B 1 78 ? 9.800 -32.043 18.265 1.00 10.73 78 GLY B C 1
ATOM 1337 O O . GLY B 1 78 ? 8.892 -32.818 18.551 1.00 13.29 78 GLY B O 1
ATOM 1338 N N . LEU B 1 79 ? 10.244 -31.118 19.111 1.00 9.37 79 LEU B N 1
ATO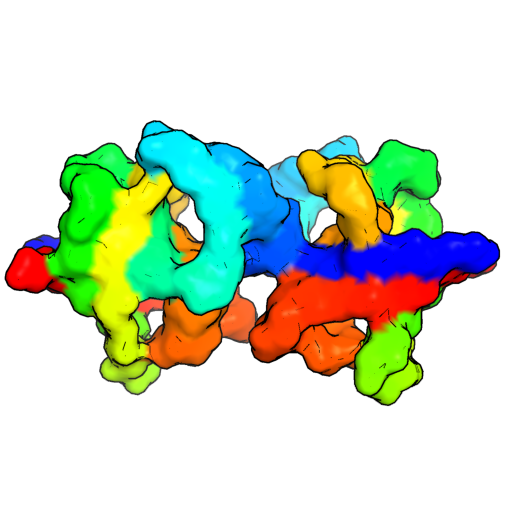M 1339 C CA . LEU B 1 79 ? 9.663 -30.915 20.429 1.00 9.35 79 LEU B CA 1
ATOM 1340 C C . LEU B 1 79 ? 8.449 -29.987 20.424 1.00 9.26 79 LEU B C 1
ATOM 1341 O O . LEU B 1 79 ? 7.798 -29.823 21.458 1.00 9.99 79 LEU B O 1
ATOM 1346 N N . GLY B 1 80 ? 8.133 -29.399 19.275 1.00 9.74 80 GLY B N 1
ATOM 1347 C CA . GLY B 1 80 ? 6.993 -28.495 19.186 1.00 10.23 80 GLY B CA 1
ATOM 1348 C C . GLY B 1 80 ? 7.153 -27.201 19.963 1.00 10.20 80 GLY B C 1
ATOM 1349 O O . GLY B 1 80 ? 6.166 -26.649 20.433 1.00 12.13 80 GLY B O 1
ATOM 1350 N N . MET B 1 81 ? 8.391 -26.725 20.119 1.00 9.50 81 MET B N 1
ATOM 1351 C CA . MET B 1 81 ? 8.667 -25.567 20.976 1.00 9.22 81 MET B CA 1
ATOM 1352 C C . MET B 1 81 ? 9.131 -24.336 20.222 1.00 9.48 81 MET B C 1
ATOM 1353 O O . MET B 1 81 ? 9.583 -23.375 20.837 1.00 10.08 81 MET B O 1
ATOM 1358 N N . ILE B 1 82 ? 9.033 -24.319 18.893 1.00 10.28 82 ILE B N 1
ATOM 1359 C CA . ILE B 1 82 ? 9.520 -23.157 18.141 1.00 10.72 82 ILE B CA 1
ATOM 1360 C C . ILE B 1 82 ? 8.768 -21.886 18.532 1.00 10.35 82 ILE B C 1
ATOM 1361 O O . ILE B 1 82 ? 9.376 -20.853 18.807 1.00 10.68 82 ILE B O 1
ATOM 1366 N N . ARG B 1 83 ? 7.442 -21.950 18.573 1.00 11.14 83 ARG B N 1
ATOM 1367 C CA . ARG B 1 83 ? 6.661 -20.778 18.911 1.00 11.84 83 ARG B CA 1
ATOM 1368 C C . ARG B 1 83 ? 6.755 -20.423 20.382 1.00 10.80 83 ARG B C 1
ATOM 1369 O O . ARG B 1 83 ? 6.895 -19.244 20.729 1.00 12.33 83 ARG B O 1
ATOM 1377 N N . SER B 1 84 ? 6.692 -21.423 21.262 1.00 10.12 84 SER B N 1
ATOM 1378 C CA . SER B 1 84 ? 6.745 -21.152 22.692 1.00 10.15 84 SER B CA 1
ATOM 1379 C C . SER B 1 84 ? 8.083 -20.581 23.127 1.00 9.63 84 SER B C 1
ATOM 1380 O O . SER B 1 84 ? 8.161 -19.877 24.128 1.00 10.21 84 SER B O 1
ATOM 1383 N N . GLY B 1 85 ? 9.137 -20.934 22.408 1.00 9.04 85 GLY B N 1
ATOM 1384 C CA . GLY B 1 85 ? 10.482 -20.422 22.670 1.00 9.09 85 GLY B CA 1
ATOM 1385 C C . GLY B 1 85 ? 11.197 -21.217 23.738 1.00 8.47 85 GLY B C 1
ATOM 1386 O O . GLY B 1 85 ? 12.290 -21.759 23.513 1.00 10.04 85 GLY B O 1
ATOM 1387 N N . VAL B 1 86 ? 10.574 -21.305 24.895 1.00 9.25 86 VAL B N 1
ATOM 1388 C CA . VAL B 1 86 ? 11.020 -22.147 25.995 1.00 9.31 86 VAL B CA 1
ATOM 1389 C C . VAL B 1 86 ? 10.026 -23.278 26.172 1.00 9.56 86 VAL B C 1
ATOM 1390 O O . VAL B 1 86 ? 8.872 -23.205 25.713 1.00 10.92 86 VAL B O 1
ATOM 1394 N N . ALA B 1 87 ? 10.471 -24.309 26.865 1.00 8.89 87 ALA B N 1
ATOM 1395 C CA . ALA B 1 87 ? 9.592 -25.401 27.252 1.00 8.52 87 ALA B CA 1
ATOM 1396 C C . ALA B 1 87 ? 10.146 -26.048 28.500 1.00 7.98 87 ALA B C 1
ATOM 1397 O O . ALA B 1 87 ? 11.369 -26.122 28.668 1.00 8.33 87 ALA B O 1
ATOM 1399 N N . PRO B 1 88 ? 9.280 -26.598 29.363 1.00 7.61 88 PRO B N 1
ATOM 1400 C CA . PRO B 1 88 ? 9.756 -27.441 30.454 1.00 7.58 88 PRO B CA 1
ATOM 1401 C C . PRO B 1 88 ? 10.158 -28.785 29.867 1.00 7.37 88 PRO B C 1
ATOM 1402 O O . PRO B 1 88 ? 9.408 -29.334 29.057 1.00 8.23 88 PRO B O 1
ATOM 1406 N N . VAL B 1 89 ? 11.302 -29.322 30.267 1.00 7.49 89 VAL B N 1
ATOM 1407 C CA . VAL B 1 89 ? 11.746 -30.591 29.749 1.00 7.70 89 VAL B CA 1
ATOM 1408 C C . VAL B 1 89 ? 12.266 -31.509 30.833 1.00 8.33 89 VAL B C 1
ATOM 1409 O O . VAL B 1 89 ? 12.721 -31.082 31.892 1.00 8.89 89 VAL B O 1
ATOM 1413 N N . ARG B 1 90 ? 12.192 -32.804 30.522 1.00 8.82 90 ARG B N 1
ATOM 1414 C CA . ARG B 1 90 ? 12.964 -33.845 31.185 1.00 9.50 90 ARG B CA 1
ATOM 1415 C C . ARG B 1 90 ? 14.062 -34.309 30.237 1.00 9.48 90 ARG B C 1
ATOM 1416 O O . ARG B 1 90 ? 13.835 -34.438 29.029 1.00 11.26 90 ARG B O 1
ATOM 1424 N N . ILE B 1 91 ? 15.246 -34.546 30.781 1.00 9.40 91 ILE B N 1
ATOM 1425 C CA . ILE B 1 91 ? 16.345 -35.128 30.043 1.00 10.25 91 ILE B CA 1
ATOM 1426 C C . ILE B 1 91 ? 16.702 -36.463 30.667 1.00 10.99 91 ILE B C 1
ATOM 1427 O O . ILE B 1 91 ? 16.828 -36.560 31.895 1.00 13.03 91 ILE B O 1
ATOM 1432 N N . GLU B 1 92 ? 16.861 -37.489 29.832 1.00 12.06 92 GLU B N 1
ATOM 1433 C CA . GLU B 1 92 ? 17.197 -38.843 30.269 1.00 14.26 92 GLU B CA 1
ATOM 1434 C C . GLU B 1 92 ? 18.380 -39.344 29.449 1.00 15.18 92 GLU B C 1
ATOM 1435 O O . GLU B 1 92 ? 18.311 -39.413 28.232 1.00 15.16 92 GLU B O 1
ATOM 1441 N N . SER B 1 93 ? 19.482 -39.680 30.108 1.00 18.83 93 SER B N 1
ATOM 1442 C CA . SER B 1 93 ? 20.663 -40.220 29.433 1.00 20.92 93 SER B CA 1
ATOM 1443 C C . SER B 1 93 ? 20.359 -41.596 28.900 1.00 21.00 93 SER B C 1
ATOM 1444 O O . SER B 1 93 ? 19.765 -42.424 29.600 1.00 25.18 93 SER B O 1
ATOM 1447 N N . LEU B 1 94 ? 20.805 -41.858 27.683 1.00 22.25 94 LEU B N 1
ATOM 1448 C CA . LEU B 1 94 ? 20.611 -43.161 27.076 1.00 25.05 94 LEU B CA 1
ATOM 1449 C C . LEU B 1 94 ? 21.898 -43.977 27.153 1.00 33.16 94 LEU B C 1
ATOM 1450 O O . LEU B 1 94 ? 22.994 -43.491 27.456 1.00 41.58 94 LEU B O 1
ATOM 1455 N N . ASP B 1 95 ? 21.827 -45.180 26.854 1.00 34.05 95 ASP B N 1
#

Foldseek 3Di:
DDKFKEAEDDCVQAQPQAPQRDRDDLPAWEKAFADDDFQWWKWKAFPVPRFIDIHTYRHYDDDDPRYGMYTHNNRCVSNVCPVVRMGMIDMDTD/DDKFKEFADECVQAQPAAPQGDGDDLQAWEKAFADDDAQWWKWKAFPVVRFIDIYGYRHHDDPDPGHGMYTGNNRCVSNVCPVVRMTMIDIGTD

Secondary structure (P-SEA, 3-state):
cbbbbbbbbccccccccccccccccccccccccccccccbbbbbbcccccccbbbbbcccccccccccccccaaaaaaaccccccccccccccc/cbbbbbbbcccccccccccccccccccccccccccccccbbbbbbcccccccbbbbbcccccccccccc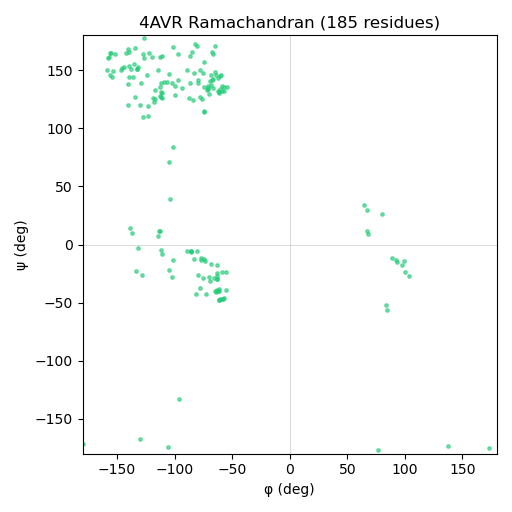cccaaaaaaacccccccccbbbbcc

B-factor: mean 17.06, std 11.11, range [7.37, 102.11]

Nearest PDB structures (foldseek):
  4avr-assembly1_B  TM=9.924E-01  e=2.675E-19  Pseudomonas aeruginosa PAO1
  8kea-assembly1_C  TM=8.750E-01  e=8.944E-10  unclassified Caudoviricetes
  9ce9-assembly1_A  TM=7.995E-01  e=2.626E-05  Phanerochaete carnosa HHB-10118-sp
  7wvr-assembly1_A  TM=7.210E-01  e=1.225E-04  Evansstolkia leycettana
  4l48-assembly2_C  TM=7.525E-01  e=2.729E-04  Clavibacter michiganensis subsp. michiganensis NCPPB 382

Organism: Pseudomonas aeruginosa (strain ATCC 15692 / DSM 22644 / CIP 104116 / JCM 14847 / LMG 12228 / 1C / PRS 101 / PAO1) (NCBI:txid208964)

Radius of gyration: 16.2 Å; Cα contacts (8 Å, |Δi|>4): 512; chains: 2; bounding box: 32×45×39 Å

CATH classification: 2.40.40.10

Solvent-accessible surface area: 8671 Å² total